Protein AF-A0A7J4FW10-F1 (afdb_monomer)

Sequence (210 aa):
MRLHDILGIDETEVLHLAEPGFSDQGACELSARYRSEIVRSGIMFDDVIRVETRESLLGIAISMHSDGQDFWLMFVNTICRDPDFADHATGLCKQADNIRIIETTDVLIMDAVIEYYSLMLVNRMLCEKCMHGKKSFGSIFSKLRSDRLVKLLKTIEKSDGINFSDMDMLEICCGNGMATIALRELGCDPVCLDSDKCAVCEGLEHDVLL

Nearest PDB structures (foldseek):
  5t67-assembly1_A  TM=5.469E-01  e=1.012E+00  Actinomadura kijaniata
  7f45-assembly1_A  TM=3.566E-01  e=5.301E-01  Pseudomonas aeruginosa
  3cbq-assembly1_A  TM=2.639E-01  e=8.000E-01  Homo sapiens
  8af3-assembly1_A  TM=3.810E-01  e=7.040E+00  Homo sapiens
  3iuu-assembly1_A  TM=2.474E-01  e=4.948E+00  Chelativorans sp. BNC1

Solvent-accessible surface area (backbone atoms only — not comparable to full-atom values): 11812 Å² total; per-residue (Å²): 105,60,53,33,66,69,68,71,51,62,86,86,60,47,74,41,64,59,48,87,41,75,77,45,38,55,73,32,61,56,37,54,50,50,46,54,51,49,49,69,66,65,63,74,28,68,38,31,40,38,35,23,44,101,86,46,75,37,29,42,34,35,45,42,78,54,99,94,42,71,34,32,46,30,39,78,27,76,71,43,56,58,85,62,48,66,62,42,51,54,45,48,54,75,31,30,80,38,80,46,79,39,82,56,50,73,65,61,53,51,51,23,52,52,49,50,51,52,52,36,32,57,71,49,73,64,38,88,81,58,79,67,72,91,73,58,67,79,81,78,46,58,66,75,58,25,55,52,49,38,54,52,51,58,48,47,28,67,74,70,73,48,65,64,48,84,43,94,40,77,37,75,69,36,47,43,19,57,63,47,52,27,41,44,77,57,55,28,74,57,53,71,39,62,87,52,59,59,35,40,28,59,7,40,71,67,61,49,66,102

pLDDT: mean 93.23, std 4.85, range [63.25, 98.44]

Secondary structure (DSSP, 8-state):
-HHHHHHT--TTSEEEESSSSTGGGGT-HHHHHHHHHHHHHT--EEEEEEEE-SS-EEEEEEEEEETTEEEEEEEE-TTT--TTHHHHHHHHHTTEEEEEEEE--HHHHHHHHHHHHHHHHHTTSS-TT--SPPPPHHHH--HHHHHHHHHHHHHHHHHHT--GGGS-EEEET-TTSHHHHHHHTTT--EEEE-S-HHHHHHHHTTTS--

Mean predicted aligned error: 4.4 Å

Structure (mmCIF, N/CA/C/O backbone):
data_AF-A0A7J4FW10-F1
#
_entry.id   AF-A0A7J4FW10-F1
#
loop_
_atom_site.group_PDB
_atom_site.id
_atom_site.type_symbol
_atom_site.label_atom_id
_atom_site.label_alt_id
_atom_site.label_comp_id
_atom_site.label_asym_id
_atom_site.label_entity_id
_atom_site.label_seq_id
_atom_site.pdbx_PDB_ins_code
_atom_site.Cartn_x
_atom_site.Cartn_y
_atom_site.Cartn_z
_atom_site.occupancy
_atom_site.B_iso_or_equiv
_atom_site.auth_seq_id
_atom_site.auth_comp_id
_atom_site.auth_asym_id
_atom_site.auth_atom_id
_atom_site.pdbx_PDB_model_num
ATOM 1 N N . MET A 1 1 ? -4.672 -11.471 -0.083 1.00 94.38 1 MET A N 1
ATOM 2 C CA . MET A 1 1 ? -3.962 -10.170 -0.154 1.00 94.38 1 MET A CA 1
ATOM 3 C C . MET A 1 1 ? -3.113 -10.070 1.097 1.00 94.38 1 MET A C 1
ATOM 5 O O . MET A 1 1 ? -3.602 -10.442 2.154 1.00 94.38 1 MET A O 1
ATOM 9 N N . ARG A 1 2 ? -1.875 -9.582 1.005 1.00 97.06 2 ARG A N 1
ATOM 10 C CA . ARG A 1 2 ? -0.885 -9.580 2.094 1.00 97.06 2 ARG A CA 1
ATOM 11 C C . ARG A 1 2 ? -1.391 -8.916 3.370 1.00 97.06 2 ARG A C 1
ATOM 13 O O . ARG A 1 2 ? -1.001 -9.329 4.454 1.00 97.06 2 ARG A O 1
ATOM 20 N N . LEU A 1 3 ? -2.269 -7.914 3.271 1.00 97.88 3 LEU A N 1
ATOM 21 C CA . LEU A 1 3 ? -2.887 -7.319 4.459 1.00 97.88 3 LEU A CA 1
ATOM 22 C C . LEU A 1 3 ? -3.778 -8.309 5.224 1.00 97.88 3 LEU A C 1
ATOM 24 O O . LEU A 1 3 ? -3.733 -8.296 6.448 1.00 97.88 3 LEU A O 1
ATOM 28 N N . HIS A 1 4 ? -4.535 -9.185 4.554 1.00 98.06 4 HIS A N 1
ATOM 29 C CA . HIS A 1 4 ? -5.297 -10.247 5.230 1.00 98.06 4 HIS A CA 1
ATOM 30 C C . HIS A 1 4 ? -4.367 -11.212 5.962 1.00 98.06 4 HIS A C 1
ATOM 32 O O . HIS A 1 4 ? -4.597 -11.516 7.131 1.00 98.06 4 HIS A O 1
ATOM 38 N N . ASP A 1 5 ? -3.278 -11.611 5.301 1.00 97.56 5 ASP A N 1
ATOM 39 C CA . ASP A 1 5 ? -2.281 -12.520 5.872 1.00 97.56 5 ASP A CA 1
ATOM 40 C C . ASP A 1 5 ? -1.599 -11.900 7.100 1.00 97.56 5 ASP A C 1
ATOM 42 O O . ASP A 1 5 ? -1.472 -12.552 8.136 1.00 97.56 5 ASP A O 1
ATOM 46 N N . ILE A 1 6 ? -1.202 -10.623 7.007 1.00 97.56 6 ILE A N 1
ATOM 47 C CA . ILE A 1 6 ? -0.615 -9.873 8.125 1.00 97.56 6 ILE A CA 1
ATOM 48 C C . ILE A 1 6 ? -1.621 -9.760 9.266 1.00 97.56 6 ILE A C 1
ATOM 50 O O . ILE A 1 6 ? -1.253 -9.993 10.407 1.00 97.56 6 ILE A O 1
ATOM 54 N N . LEU A 1 7 ? -2.875 -9.403 8.987 1.00 97.69 7 LEU A N 1
ATOM 55 C CA . LEU A 1 7 ? -3.893 -9.199 10.019 1.00 97.69 7 LEU A CA 1
ATOM 56 C C . LEU A 1 7 ? -4.426 -10.514 10.615 1.00 97.69 7 LEU A C 1
ATOM 58 O O . LEU A 1 7 ? -5.083 -10.487 11.658 1.00 97.69 7 LEU A O 1
ATOM 62 N N . GLY A 1 8 ? -4.151 -11.660 9.988 1.00 96.56 8 GLY A N 1
ATOM 63 C CA . GLY A 1 8 ? -4.706 -12.947 10.401 1.00 96.56 8 GLY A CA 1
ATOM 64 C C . GLY A 1 8 ? -6.237 -12.930 10.380 1.00 96.56 8 GLY A C 1
ATOM 65 O O . GLY A 1 8 ? -6.870 -13.321 11.367 1.00 96.56 8 GLY A O 1
ATOM 66 N N . ILE A 1 9 ? -6.803 -12.399 9.294 1.00 96.81 9 ILE A N 1
ATOM 67 C CA . ILE A 1 9 ? -8.243 -12.366 8.995 1.00 96.81 9 ILE A CA 1
ATOM 68 C C . ILE A 1 9 ? -8.516 -13.183 7.726 1.00 96.81 9 ILE A C 1
ATOM 70 O O . ILE A 1 9 ? -7.606 -13.408 6.926 1.00 96.81 9 ILE A O 1
ATOM 74 N N . ASP A 1 10 ? -9.745 -13.661 7.556 1.00 96.25 10 ASP A N 1
ATOM 75 C CA . ASP A 1 10 ? -10.122 -14.510 6.425 1.00 96.25 10 ASP A CA 1
ATOM 76 C C . ASP A 1 10 ? -10.113 -13.721 5.107 1.00 96.25 10 ASP A C 1
ATOM 78 O O . ASP A 1 10 ? -10.504 -12.558 5.059 1.00 96.25 10 ASP A O 1
ATOM 82 N N . GLU A 1 11 ? -9.682 -14.351 4.011 1.00 94.56 11 GLU A N 1
ATOM 83 C CA . GLU A 1 11 ? -9.556 -13.703 2.697 1.00 94.56 11 GLU A CA 1
ATOM 84 C C . GLU A 1 11 ? -10.882 -13.166 2.128 1.00 94.56 11 GLU A C 1
ATOM 86 O O . GLU A 1 11 ? -10.870 -12.315 1.236 1.00 94.56 11 GLU A O 1
ATOM 91 N N . THR A 1 12 ? -12.018 -13.658 2.631 1.00 93.38 12 THR A N 1
ATOM 92 C CA . THR A 1 12 ? -13.359 -13.202 2.253 1.00 93.38 12 THR A CA 1
ATOM 93 C C . THR A 1 12 ? -13.834 -11.990 3.055 1.00 93.38 12 THR A C 1
ATOM 95 O O . THR A 1 12 ? -14.795 -11.335 2.643 1.00 93.38 12 THR A O 1
ATOM 98 N N . GLU A 1 13 ? -13.167 -11.654 4.165 1.00 95.25 13 GLU A N 1
ATOM 99 C CA . GLU A 1 13 ? -13.495 -10.472 4.959 1.00 95.25 13 GLU A CA 1
ATOM 100 C C . GLU A 1 13 ? -13.140 -9.192 4.196 1.00 95.25 13 GLU A C 1
ATOM 102 O O . GLU A 1 13 ? -12.079 -9.059 3.577 1.00 95.25 13 GLU A O 1
ATOM 107 N N . VAL A 1 14 ? -14.040 -8.211 4.242 1.00 95.00 14 VAL A N 1
ATOM 108 C CA . VAL A 1 14 ? -13.827 -6.926 3.576 1.00 95.00 14 VAL A CA 1
ATOM 109 C C . VAL A 1 14 ? -12.863 -6.089 4.407 1.00 95.00 14 VAL A C 1
ATOM 111 O O . VAL A 1 14 ? -13.084 -5.885 5.595 1.00 95.00 14 VAL A O 1
ATOM 114 N N . LEU A 1 15 ? -11.809 -5.574 3.776 1.00 96.69 15 LEU A N 1
ATOM 115 C CA . LEU A 1 15 ? -10.828 -4.688 4.397 1.00 96.69 15 LEU A CA 1
ATOM 116 C C . LEU A 1 15 ? -10.717 -3.395 3.592 1.00 96.69 15 LEU A C 1
ATOM 118 O O . LEU A 1 15 ? -10.521 -3.429 2.376 1.00 96.69 15 LEU A O 1
ATOM 122 N N . HIS A 1 16 ? -10.777 -2.261 4.283 1.00 96.06 16 HIS A N 1
ATOM 123 C CA . HIS A 1 16 ? -10.607 -0.938 3.704 1.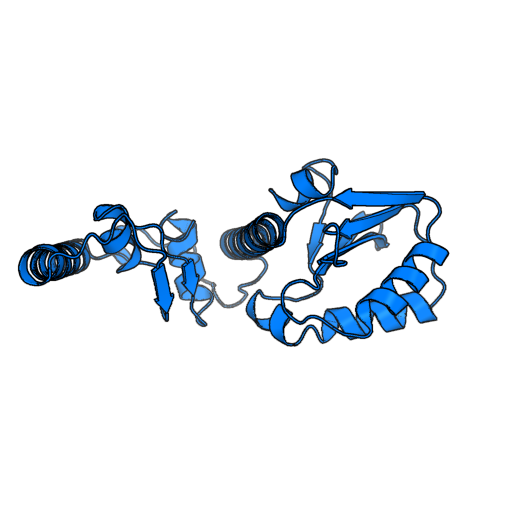00 96.06 16 HIS A CA 1
ATOM 124 C C . HIS A 1 16 ? -9.495 -0.164 4.405 1.00 96.06 16 HIS A C 1
ATOM 126 O O . HIS A 1 16 ? -9.484 -0.039 5.629 1.00 96.06 16 HIS A O 1
ATOM 132 N N . LEU A 1 17 ? -8.584 0.413 3.621 1.00 97.19 17 LEU A N 1
ATOM 133 C CA . LEU A 1 17 ? -7.724 1.489 4.109 1.00 97.19 17 LEU A CA 1
ATOM 134 C C . LEU A 1 17 ? -8.502 2.807 4.103 1.00 97.19 17 LEU A C 1
ATOM 136 O O . LEU A 1 17 ? -9.229 3.093 3.154 1.00 97.19 17 LEU A O 1
ATOM 140 N N . ALA A 1 18 ? -8.325 3.614 5.150 1.00 96.38 18 ALA A N 1
ATOM 141 C CA . ALA A 1 18 ? -9.047 4.877 5.303 1.00 96.38 18 ALA A CA 1
ATOM 142 C C . ALA A 1 18 ? -8.736 5.913 4.205 1.00 96.38 18 ALA A C 1
ATOM 144 O O . ALA A 1 18 ? -9.615 6.689 3.834 1.00 96.38 18 ALA A O 1
ATOM 145 N N . GLU A 1 19 ? -7.506 5.932 3.681 1.00 96.19 19 GLU A N 1
ATOM 146 C CA . GLU A 1 19 ? -7.124 6.862 2.615 1.00 96.19 19 GLU A CA 1
ATOM 147 C C . GLU A 1 19 ? -7.472 6.317 1.216 1.00 96.19 19 GLU A C 1
ATOM 149 O O . GLU A 1 19 ? -7.248 5.132 0.941 1.00 96.19 19 GLU A O 1
ATOM 154 N N . PRO A 1 20 ? -7.932 7.169 0.279 1.00 91.50 20 PRO A N 1
ATOM 155 C CA . PRO A 1 20 ? -8.380 6.761 -1.056 1.00 91.50 20 PRO A CA 1
ATOM 156 C C . PRO A 1 20 ? -7.231 6.460 -2.030 1.00 91.50 20 PRO A C 1
ATOM 158 O O . PRO A 1 20 ? -7.465 6.075 -3.180 1.00 91.50 20 PRO A O 1
ATOM 161 N N . GLY A 1 21 ? -5.985 6.665 -1.616 1.00 91.56 21 GLY A N 1
ATOM 162 C CA . GLY A 1 21 ? -4.819 6.459 -2.453 1.00 91.56 21 GLY A CA 1
ATOM 163 C C . GLY A 1 21 ? -3.540 6.360 -1.642 1.00 91.56 21 GLY A C 1
ATOM 164 O O . GLY A 1 21 ? -3.444 6.832 -0.512 1.00 91.56 21 GLY A O 1
ATOM 165 N N . PHE A 1 22 ? -2.530 5.757 -2.262 1.00 92.50 22 PHE A N 1
ATOM 166 C CA . PHE A 1 22 ? -1.215 5.604 -1.656 1.00 92.50 22 PHE A CA 1
ATOM 167 C C . PHE A 1 22 ? -0.573 6.950 -1.299 1.00 92.50 22 PHE A C 1
ATOM 169 O O . PHE A 1 22 ? -0.032 7.111 -0.212 1.00 92.50 22 PHE A O 1
ATOM 176 N N . SER A 1 23 ? -0.667 7.945 -2.188 1.00 91.12 23 SER A N 1
ATOM 177 C CA . SER A 1 23 ? -0.136 9.292 -1.943 1.00 91.12 23 SER A CA 1
ATOM 178 C C . SER A 1 23 ? -0.817 9.996 -0.769 1.00 91.12 23 SER A C 1
ATOM 180 O O . SER A 1 23 ? -0.181 10.775 -0.063 1.00 91.12 23 SER A O 1
ATOM 182 N N . ASP A 1 24 ? -2.098 9.707 -0.548 1.00 93.88 24 ASP A N 1
ATOM 183 C CA . ASP A 1 24 ? -2.910 10.341 0.491 1.00 93.88 24 ASP A CA 1
ATOM 184 C C . ASP A 1 24 ? -2.491 9.870 1.896 1.00 93.88 24 ASP A C 1
ATOM 186 O O . ASP A 1 24 ? -2.603 10.616 2.868 1.00 93.88 24 ASP A O 1
ATOM 190 N N . GLN A 1 25 ? -1.856 8.694 1.993 1.00 94.38 25 GLN A N 1
ATOM 191 C CA . GLN A 1 25 ? -1.221 8.204 3.222 1.00 94.38 25 GLN A CA 1
ATOM 192 C C . GLN A 1 25 ? -0.086 9.098 3.732 1.00 94.38 25 GLN A C 1
ATOM 194 O O . GLN A 1 25 ? 0.296 8.972 4.891 1.00 94.38 25 GLN A O 1
ATOM 199 N N . GLY A 1 26 ? 0.470 9.985 2.898 1.00 93.56 26 GLY A N 1
ATOM 200 C CA . GLY A 1 26 ? 1.482 10.952 3.324 1.00 93.56 26 GLY A CA 1
ATOM 201 C C . GLY A 1 26 ? 0.924 12.045 4.236 1.00 93.56 26 GLY A C 1
ATOM 202 O O . GLY A 1 26 ? 1.592 12.440 5.187 1.00 93.56 26 GLY A O 1
ATOM 203 N N . ALA A 1 27 ? -0.299 12.512 3.968 1.00 93.69 27 ALA A N 1
ATOM 204 C CA . ALA A 1 27 ? -0.984 13.507 4.797 1.00 93.69 27 ALA A CA 1
ATOM 205 C C . ALA A 1 27 ? -1.893 12.859 5.856 1.00 93.69 27 ALA A C 1
ATOM 207 O O . ALA A 1 27 ? -2.082 13.428 6.927 1.00 93.69 27 ALA A O 1
ATOM 208 N N . CYS A 1 28 ? -2.440 11.677 5.546 1.00 94.00 28 CYS A N 1
ATOM 209 C CA . CYS A 1 28 ? -3.308 10.856 6.392 1.00 94.00 28 CYS A CA 1
ATOM 210 C C . CYS A 1 28 ? -4.485 11.606 7.050 1.00 94.00 28 CYS A C 1
ATOM 212 O O . CYS A 1 28 ? -4.877 11.323 8.188 1.00 94.00 28 CYS A O 1
ATOM 214 N N . GLU A 1 29 ? -5.059 12.578 6.330 1.00 96.19 29 GLU A N 1
ATOM 215 C CA . GLU A 1 29 ? -6.102 13.475 6.838 1.00 96.19 29 GLU A CA 1
ATOM 216 C C . GLU A 1 29 ? -7.394 12.733 7.202 1.00 96.19 29 GLU A C 1
ATOM 218 O O . GLU A 1 29 ? -7.993 13.006 8.248 1.00 96.19 29 GLU A O 1
ATOM 223 N N . LEU A 1 30 ? -7.829 11.780 6.366 1.00 96.94 30 LEU A N 1
ATOM 224 C CA . LEU A 1 30 ? -9.036 10.998 6.643 1.00 96.94 30 LEU A CA 1
ATOM 225 C C . LEU A 1 30 ? -8.812 10.068 7.821 1.00 96.94 30 LEU A C 1
ATOM 227 O O . LEU A 1 30 ? -9.662 9.967 8.701 1.00 96.94 30 LEU A O 1
ATOM 231 N N . SER A 1 31 ? -7.645 9.438 7.866 1.00 96.62 31 SER A N 1
ATOM 232 C CA . SER A 1 31 ? -7.233 8.550 8.937 1.00 96.62 31 SER A CA 1
ATOM 233 C C . SER A 1 31 ? -7.226 9.286 10.276 1.00 96.62 31 SER A C 1
ATOM 235 O O . SER A 1 31 ? -7.821 8.806 11.238 1.00 96.62 31 SER A O 1
ATOM 237 N N . ALA A 1 32 ? -6.614 10.473 10.343 1.00 96.50 32 ALA A N 1
ATOM 238 C CA . ALA A 1 32 ? -6.599 11.297 11.550 1.00 96.50 32 ALA A CA 1
ATOM 239 C C . ALA A 1 32 ? -8.014 11.731 11.965 1.00 96.50 32 ALA A C 1
ATOM 241 O O . ALA A 1 32 ? -8.394 11.589 13.133 1.00 96.50 32 ALA A O 1
ATOM 242 N N . ARG A 1 33 ? -8.824 12.202 11.006 1.00 97.31 33 ARG A N 1
ATOM 243 C CA . ARG A 1 33 ? -10.210 12.615 11.259 1.00 97.31 33 ARG A CA 1
ATOM 244 C C . ARG A 1 33 ? -11.054 11.462 11.795 1.00 97.31 33 ARG A C 1
ATOM 246 O O . ARG A 1 33 ? -11.637 11.596 12.869 1.00 97.31 33 ARG A O 1
ATOM 253 N N . TYR A 1 34 ? -11.091 10.336 11.085 1.00 96.25 34 TYR A N 1
ATOM 254 C CA . TYR A 1 34 ? -11.897 9.176 11.454 1.00 96.25 34 TYR A CA 1
ATOM 255 C C . TYR A 1 34 ? -11.476 8.603 12.798 1.00 96.25 34 TYR A C 1
ATOM 257 O O . TYR A 1 34 ? -12.338 8.403 13.647 1.00 96.25 34 TYR A O 1
ATOM 265 N N . ARG A 1 35 ? -10.175 8.426 13.064 1.00 95.94 35 ARG A N 1
ATOM 266 C CA . ARG A 1 35 ? -9.725 7.984 14.393 1.00 95.94 35 ARG A CA 1
ATOM 267 C C . ARG A 1 35 ? -10.232 8.908 15.500 1.00 95.94 35 ARG A C 1
ATOM 269 O O . ARG A 1 35 ? -10.752 8.421 16.501 1.00 95.94 35 ARG A O 1
ATOM 276 N N . SER A 1 36 ? -10.122 10.227 15.327 1.00 95.94 36 SER A N 1
ATOM 277 C CA . SER A 1 36 ? -10.570 11.180 16.348 1.00 95.94 36 SER A CA 1
ATOM 278 C C . SER A 1 36 ? -12.091 11.162 16.540 1.00 95.94 36 SER A C 1
ATOM 280 O O . SER A 1 36 ? -12.568 11.184 17.674 1.00 95.94 36 SER A O 1
ATOM 282 N N . GLU A 1 37 ? -12.864 11.099 15.455 1.00 96.00 37 GLU A N 1
ATOM 283 C CA . GLU A 1 37 ? -14.330 11.021 15.498 1.00 96.00 37 GLU A CA 1
ATOM 284 C C . GLU A 1 37 ? -14.812 9.728 16.159 1.00 96.00 37 GLU A C 1
ATOM 286 O O . GLU A 1 37 ? -15.665 9.776 17.046 1.00 96.00 37 GLU A O 1
ATOM 291 N N . ILE A 1 38 ? -14.217 8.592 15.792 1.00 94.81 38 ILE A N 1
ATOM 292 C CA . ILE A 1 38 ? -14.550 7.276 16.338 1.00 94.81 38 ILE A CA 1
ATOM 293 C C . ILE A 1 38 ? -14.242 7.239 17.837 1.00 94.81 38 ILE A C 1
ATOM 295 O O . ILE A 1 38 ? -15.138 6.959 18.635 1.00 94.81 38 ILE A O 1
ATOM 299 N N . VAL A 1 39 ? -13.037 7.650 18.246 1.00 95.62 39 VAL A N 1
ATOM 300 C CA . VAL A 1 39 ? -12.669 7.716 19.670 1.00 95.62 39 VAL A CA 1
ATOM 301 C C . VAL A 1 39 ? -13.628 8.620 20.454 1.00 95.62 39 VAL A C 1
ATOM 303 O O . VAL A 1 39 ? -14.036 8.262 21.557 1.00 95.62 39 VAL A O 1
ATOM 306 N N . ARG A 1 40 ? -14.043 9.769 19.903 1.00 96.06 40 ARG A N 1
ATOM 307 C CA . ARG A 1 40 ? -15.006 10.671 20.565 1.00 96.06 40 ARG A CA 1
ATOM 308 C C . ARG A 1 40 ? -16.423 10.110 20.623 1.00 96.06 40 ARG A C 1
ATOM 310 O O . ARG A 1 40 ? -17.154 10.448 21.550 1.00 96.06 40 ARG A O 1
ATOM 317 N N . SER A 1 41 ? -16.818 9.302 19.642 1.00 93.88 41 SER A N 1
ATOM 318 C CA . SER A 1 41 ? -18.168 8.740 19.559 1.00 93.88 41 SER A CA 1
ATOM 319 C C . SER A 1 41 ? -18.469 7.749 20.684 1.00 93.88 41 SER A C 1
ATOM 321 O O . SER A 1 41 ? -19.620 7.633 21.099 1.00 93.88 41 SER A O 1
ATOM 323 N N . GLY A 1 42 ? -17.445 7.052 21.193 1.00 91.06 42 GLY A N 1
ATOM 324 C CA . GLY A 1 42 ? -17.628 6.008 22.201 1.00 91.06 42 GLY A CA 1
ATOM 325 C C . GLY A 1 42 ? -18.299 4.742 21.667 1.00 91.06 42 GLY A C 1
ATOM 326 O O . GLY A 1 42 ? -18.767 3.942 22.473 1.00 91.06 42 GLY A O 1
ATOM 327 N N . ILE A 1 43 ? -18.388 4.578 20.341 1.00 89.12 43 ILE A N 1
ATOM 328 C CA . ILE A 1 43 ? -18.894 3.351 19.718 1.00 89.12 43 ILE A CA 1
ATOM 329 C C . ILE A 1 43 ? -17.997 2.187 20.140 1.00 89.12 43 ILE A C 1
ATOM 331 O O . ILE A 1 43 ? -16.779 2.329 20.151 1.00 89.12 43 ILE A O 1
ATOM 335 N N . MET A 1 44 ? -18.618 1.065 20.502 1.00 90.19 44 MET A N 1
ATOM 336 C CA . MET A 1 44 ? -17.918 -0.169 20.849 1.00 90.19 44 MET A CA 1
ATOM 337 C C . MET A 1 44 ? -17.731 -1.039 19.602 1.00 90.19 44 MET A C 1
ATOM 339 O O . MET A 1 44 ? -18.622 -1.088 18.752 1.00 90.19 44 MET A O 1
ATOM 343 N N . PHE A 1 45 ? -16.598 -1.730 19.525 1.00 87.50 45 PHE A N 1
ATOM 344 C CA . PHE A 1 45 ? -16.238 -2.666 18.459 1.00 87.50 45 PHE A CA 1
ATOM 345 C C . PHE A 1 45 ? -15.993 -4.051 19.053 1.00 87.50 45 PHE A C 1
ATOM 347 O O . PHE A 1 45 ? -15.497 -4.166 20.176 1.00 87.50 45 PHE A O 1
ATOM 354 N N . ASP A 1 46 ? -16.273 -5.099 18.283 1.00 88.88 46 ASP A N 1
ATOM 355 C CA . ASP A 1 46 ? -16.003 -6.468 18.730 1.00 88.88 46 ASP A CA 1
ATOM 356 C C . ASP A 1 46 ? -14.490 -6.731 18.792 1.00 88.88 46 ASP A C 1
ATOM 358 O O . ASP A 1 46 ? -13.963 -7.210 19.798 1.00 88.88 46 ASP A O 1
ATOM 362 N N . ASP A 1 47 ? -13.769 -6.337 17.738 1.00 95.94 47 ASP A N 1
ATOM 363 C CA . ASP A 1 47 ? -12.349 -6.631 17.582 1.00 95.94 47 ASP A CA 1
ATOM 364 C C . ASP A 1 47 ? -11.529 -5.433 17.094 1.00 95.94 47 ASP A C 1
ATOM 366 O O . ASP A 1 47 ? -11.912 -4.684 16.190 1.00 95.94 47 ASP A O 1
ATOM 370 N N . VAL A 1 48 ? -10.325 -5.315 17.655 1.00 97.81 48 VAL A N 1
ATOM 371 C CA . VAL A 1 48 ? -9.278 -4.387 17.226 1.00 97.81 48 VAL A CA 1
ATOM 372 C C . VAL A 1 48 ? -7.959 -5.135 17.063 1.00 97.81 48 VAL A C 1
ATOM 374 O O . VAL A 1 48 ? -7.550 -5.910 17.927 1.00 97.81 48 VAL A O 1
ATOM 377 N N . ILE A 1 49 ? -7.256 -4.876 15.962 1.00 98.44 49 ILE A N 1
ATOM 378 C CA . ILE A 1 49 ? -5.946 -5.453 15.655 1.00 98.44 49 ILE A CA 1
ATOM 379 C C . ILE A 1 49 ? -4.920 -4.329 15.587 1.00 98.44 49 ILE A C 1
ATOM 381 O O . ILE A 1 49 ? -5.017 -3.431 14.753 1.00 98.44 49 ILE A O 1
ATOM 385 N N . ARG A 1 50 ? -3.903 -4.391 16.441 1.00 98.19 50 ARG A N 1
ATOM 386 C CA . ARG A 1 50 ? -2.738 -3.506 16.387 1.00 98.19 50 ARG A CA 1
ATOM 387 C C . ARG A 1 50 ? -1.636 -4.172 15.573 1.00 98.19 50 ARG A C 1
ATOM 389 O O . ARG A 1 50 ? -1.329 -5.341 15.795 1.00 98.19 50 ARG A O 1
ATOM 396 N N . VAL A 1 51 ? -1.040 -3.418 14.656 1.00 98.06 51 VAL A N 1
ATOM 397 C CA . VAL A 1 51 ? 0.073 -3.866 13.814 1.00 98.06 51 VAL A CA 1
ATOM 398 C C . VAL A 1 51 ? 1.310 -3.080 14.213 1.00 98.06 51 VAL A C 1
ATOM 400 O O . VAL A 1 51 ? 1.330 -1.855 14.099 1.00 98.06 51 VAL A O 1
ATOM 403 N N . GLU A 1 52 ? 2.330 -3.766 14.711 1.00 97.44 52 GLU A N 1
ATOM 404 C CA . GLU A 1 52 ? 3.457 -3.146 15.410 1.00 97.44 52 GLU A CA 1
ATOM 405 C C . GLU A 1 52 ? 4.790 -3.739 14.969 1.00 97.44 52 GLU A C 1
ATOM 407 O O . GLU A 1 52 ? 4.875 -4.895 14.564 1.00 97.44 52 GLU A O 1
ATOM 412 N N . THR A 1 53 ? 5.851 -2.949 15.086 1.00 95.12 53 THR A N 1
ATOM 413 C CA . THR A 1 53 ? 7.203 -3.478 15.274 1.00 95.12 53 THR A CA 1
ATOM 414 C C . THR A 1 53 ? 7.498 -3.550 16.774 1.00 95.12 53 THR A C 1
ATOM 416 O O . THR A 1 53 ? 6.681 -3.174 17.611 1.00 95.12 53 THR A O 1
ATOM 419 N N . ARG A 1 54 ? 8.717 -3.947 17.146 1.00 89.75 54 ARG A N 1
ATOM 420 C CA . ARG A 1 54 ? 9.180 -3.841 18.540 1.00 89.75 54 ARG A CA 1
ATOM 421 C C . ARG A 1 54 ? 9.237 -2.407 19.069 1.00 89.75 54 ARG A C 1
ATOM 423 O O . ARG A 1 54 ? 9.272 -2.219 20.281 1.00 89.75 54 ARG A O 1
ATOM 430 N N . GLU A 1 55 ? 9.312 -1.421 18.179 1.00 89.38 55 GLU A N 1
ATOM 431 C CA . GLU A 1 55 ? 9.618 -0.029 18.522 1.00 89.38 55 GLU A CA 1
ATOM 432 C C . GLU A 1 55 ? 8.488 0.941 18.159 1.00 89.38 55 GLU A C 1
ATOM 434 O O . GLU A 1 55 ? 8.445 2.054 18.682 1.00 89.38 55 GLU A O 1
ATOM 439 N N . SER A 1 56 ? 7.574 0.550 17.267 1.00 93.00 56 SER A N 1
ATOM 440 C CA . SER A 1 56 ? 6.601 1.460 16.664 1.00 93.00 56 SER A CA 1
ATOM 441 C C . SER A 1 56 ? 5.255 0.799 16.378 1.00 93.00 56 SER A C 1
ATOM 443 O O . SER A 1 56 ? 5.172 -0.361 15.982 1.00 93.00 56 SER A O 1
ATOM 445 N N . LEU A 1 57 ? 4.186 1.584 16.517 1.00 96.75 57 LEU A N 1
ATOM 446 C CA . LEU A 1 57 ? 2.849 1.219 16.060 1.00 96.75 57 LEU A CA 1
ATOM 447 C C . LEU A 1 57 ? 2.690 1.616 14.587 1.00 96.75 57 LEU A C 1
ATOM 449 O O . LEU A 1 57 ? 2.646 2.803 14.255 1.00 96.75 57 LEU A O 1
ATOM 453 N N . LEU A 1 58 ? 2.621 0.608 13.718 1.00 97.06 58 LEU A N 1
ATOM 454 C CA . LEU A 1 58 ? 2.577 0.748 12.261 1.00 97.06 58 LEU A CA 1
ATOM 455 C C . LEU A 1 58 ? 1.164 0.944 11.724 1.00 97.06 58 LEU A C 1
ATOM 457 O O . LEU A 1 58 ? 0.992 1.534 10.659 1.00 97.06 58 LEU A O 1
ATOM 461 N N . GLY A 1 59 ? 0.159 0.442 12.434 1.00 97.69 59 GLY A N 1
ATOM 462 C CA . GLY A 1 59 ? -1.231 0.561 12.033 1.00 97.69 59 GLY A CA 1
ATOM 463 C C . GLY A 1 59 ? -2.193 -0.024 13.056 1.00 97.69 59 GLY A C 1
ATOM 464 O O . GLY A 1 59 ? -1.793 -0.688 14.013 1.00 97.69 59 GLY A O 1
ATOM 465 N N . ILE A 1 60 ? -3.478 0.229 12.847 1.00 98.19 60 ILE A N 1
ATOM 466 C CA . ILE A 1 60 ? -4.562 -0.344 13.642 1.00 98.19 60 ILE A CA 1
ATOM 467 C C . ILE A 1 60 ? -5.757 -0.621 12.733 1.00 98.19 60 ILE A C 1
ATOM 469 O O . ILE A 1 60 ? -6.141 0.241 11.944 1.00 98.19 60 ILE A O 1
ATOM 473 N N . ALA A 1 61 ? -6.319 -1.822 12.826 1.00 98.25 61 ALA A N 1
ATOM 474 C CA . ALA A 1 61 ? -7.541 -2.218 12.142 1.00 98.25 61 ALA A CA 1
ATOM 475 C C . ALA A 1 61 ? -8.655 -2.421 13.169 1.00 98.25 61 ALA A C 1
ATOM 477 O O . ALA A 1 61 ? -8.426 -3.010 14.224 1.00 98.25 61 ALA A O 1
ATOM 478 N N . ILE A 1 62 ? -9.845 -1.916 12.869 1.00 97.19 62 ILE A N 1
ATOM 479 C CA . ILE A 1 62 ? -11.027 -2.047 13.722 1.00 97.19 62 ILE A CA 1
ATOM 480 C C . ILE A 1 62 ? -12.126 -2.775 12.950 1.00 97.19 62 ILE A C 1
ATOM 482 O O . ILE A 1 62 ? -12.324 -2.498 11.764 1.00 97.19 62 ILE A O 1
ATOM 486 N N . SER A 1 63 ? -12.814 -3.705 13.609 1.00 96.12 63 SER A N 1
ATOM 487 C CA . SER A 1 63 ? -13.986 -4.371 13.045 1.00 96.12 63 SER A CA 1
ATOM 488 C C . SER A 1 63 ? -15.197 -3.450 13.162 1.00 96.12 63 SER A C 1
ATOM 490 O O . SER A 1 63 ? -15.484 -2.911 14.234 1.00 96.12 63 SER A O 1
ATOM 492 N N . MET A 1 64 ? -15.883 -3.220 12.047 1.00 91.62 64 MET A N 1
ATOM 493 C CA . MET A 1 64 ? -17.044 -2.346 11.955 1.00 91.62 64 MET A CA 1
ATOM 494 C C . MET A 1 64 ? -18.222 -3.074 11.322 1.00 91.62 64 MET A C 1
ATOM 496 O O . MET A 1 64 ? -18.066 -3.804 10.347 1.00 91.62 64 MET A O 1
ATOM 500 N N . HIS A 1 65 ? -19.415 -2.777 11.833 1.00 89.44 65 HIS A N 1
ATOM 501 C CA . HIS A 1 65 ? -20.678 -3.174 11.228 1.00 89.44 65 HIS A CA 1
ATOM 502 C C . HIS A 1 65 ? -21.400 -1.931 10.700 1.00 89.44 65 HIS A C 1
ATOM 504 O O . HIS A 1 65 ? -21.739 -1.031 11.474 1.00 89.44 65 HIS A O 1
ATOM 510 N N . SER A 1 66 ? -21.654 -1.866 9.392 1.00 85.75 66 SER A N 1
ATOM 511 C CA . SER A 1 66 ? -22.455 -0.797 8.778 1.00 85.75 66 SER A CA 1
ATOM 512 C C . SER A 1 66 ? -23.332 -1.354 7.670 1.00 85.75 66 SER A C 1
ATOM 514 O O . SER A 1 66 ? -22.899 -2.207 6.904 1.00 85.75 66 SER A O 1
ATOM 516 N N . ASP A 1 67 ? -24.570 -0.865 7.577 1.00 84.12 67 ASP A N 1
ATOM 517 C CA . ASP A 1 67 ? -25.532 -1.233 6.527 1.00 84.12 67 ASP A CA 1
ATOM 518 C C . ASP A 1 67 ? -25.705 -2.753 6.315 1.00 84.12 67 ASP A C 1
ATOM 520 O O . ASP A 1 67 ? -25.983 -3.222 5.212 1.00 84.12 67 ASP A O 1
ATOM 524 N N . GLY A 1 68 ? -25.576 -3.535 7.394 1.00 85.38 68 GLY A N 1
ATOM 525 C CA . GLY A 1 68 ? -25.714 -4.992 7.365 1.00 85.38 68 GLY A CA 1
ATOM 526 C C . GLY A 1 68 ? -24.481 -5.742 6.855 1.00 85.38 68 GLY A C 1
ATOM 527 O O . GLY A 1 68 ? -24.593 -6.932 6.563 1.00 85.38 68 GLY A O 1
ATOM 528 N N . GLN A 1 69 ? -23.332 -5.075 6.741 1.00 88.88 69 GLN A N 1
ATOM 529 C CA . GLN A 1 69 ? -22.065 -5.664 6.327 1.00 88.88 69 GLN A CA 1
ATOM 530 C C . GLN A 1 69 ? -20.985 -5.449 7.391 1.00 88.88 69 GLN A C 1
ATOM 532 O O . GLN A 1 69 ? -20.791 -4.333 7.881 1.00 88.88 69 GLN A O 1
ATOM 537 N N . ASP A 1 70 ? -20.264 -6.526 7.695 1.00 93.56 70 ASP A N 1
ATOM 538 C CA . ASP A 1 70 ? -19.054 -6.491 8.510 1.00 93.56 70 ASP A CA 1
ATOM 539 C C . ASP A 1 70 ? -17.842 -6.190 7.625 1.00 93.56 70 ASP A C 1
ATOM 541 O O . ASP A 1 70 ? -17.694 -6.747 6.530 1.00 93.56 70 ASP A O 1
ATOM 545 N N . PHE A 1 71 ? -16.980 -5.292 8.088 1.00 95.25 71 PHE A N 1
ATOM 546 C CA . PHE A 1 71 ? -15.736 -4.948 7.413 1.00 95.25 71 PHE A CA 1
ATOM 547 C C . PHE A 1 71 ? -14.689 -4.443 8.403 1.00 95.25 71 PHE A C 1
ATOM 549 O O . PHE A 1 71 ? -14.993 -3.899 9.462 1.00 95.25 71 PHE A O 1
ATOM 556 N N . TRP A 1 72 ? -13.430 -4.560 8.010 1.00 97.50 72 TRP A N 1
ATOM 557 C CA . TRP A 1 72 ? -12.298 -3.987 8.712 1.00 97.50 72 TRP A CA 1
ATOM 558 C C . TRP A 1 72 ? -11.971 -2.610 8.146 1.00 97.50 72 TRP A C 1
ATOM 560 O O . TRP A 1 72 ? -11.735 -2.461 6.945 1.00 97.50 72 TRP A O 1
ATOM 570 N N . LEU A 1 73 ? -11.895 -1.604 9.014 1.00 97.12 73 LEU A N 1
ATOM 571 C CA . LEU A 1 73 ? -11.320 -0.305 8.681 1.00 97.12 73 LEU A CA 1
ATOM 572 C C . LEU A 1 73 ? -9.911 -0.220 9.259 1.00 97.12 73 LEU A C 1
ATOM 574 O O . LEU A 1 73 ? -9.726 -0.282 10.474 1.00 97.12 73 LEU A O 1
ATOM 578 N N . MET A 1 74 ? -8.915 -0.063 8.394 1.00 97.75 74 MET A N 1
ATOM 579 C CA . MET A 1 74 ? -7.514 0.000 8.781 1.00 97.75 74 MET A CA 1
ATOM 580 C C . MET A 1 74 ? -6.921 1.391 8.568 1.00 97.75 74 MET A C 1
ATOM 582 O O . MET A 1 74 ? -7.039 2.015 7.510 1.00 97.75 74 MET A O 1
ATOM 586 N N . PHE A 1 75 ? -6.218 1.844 9.600 1.00 97.75 75 PHE A N 1
ATOM 587 C CA . PHE A 1 75 ? -5.422 3.058 9.610 1.00 97.75 75 PHE A CA 1
ATOM 588 C C . PHE A 1 75 ? -3.944 2.681 9.614 1.00 97.75 75 PHE A C 1
ATOM 590 O O . PHE A 1 75 ? -3.497 1.914 10.467 1.00 97.75 75 PHE A O 1
ATOM 597 N N . VAL A 1 76 ? -3.183 3.240 8.679 1.00 96.94 76 VAL A N 1
ATOM 598 C CA . VAL A 1 76 ? -1.745 2.996 8.531 1.00 96.94 76 VAL A CA 1
ATOM 599 C C . VAL A 1 76 ? -0.982 4.215 9.044 1.00 96.94 76 VAL A C 1
ATOM 601 O O . VAL A 1 76 ? -1.401 5.349 8.837 1.00 96.94 76 VAL A O 1
ATOM 604 N N . ASN A 1 77 ? 0.139 3.979 9.720 1.00 95.88 77 ASN A N 1
ATOM 605 C CA . ASN A 1 77 ? 0.988 5.014 10.308 1.00 95.88 77 ASN A CA 1
ATOM 606 C C . ASN A 1 77 ? 2.453 4.955 9.851 1.00 95.88 77 ASN A C 1
ATOM 608 O O . ASN A 1 77 ? 3.232 5.841 10.191 1.00 95.88 77 ASN A O 1
ATOM 612 N N . THR A 1 78 ? 2.855 3.938 9.079 1.00 92.50 78 THR A N 1
ATOM 613 C CA . THR A 1 78 ? 4.254 3.814 8.617 1.00 92.50 78 THR A CA 1
ATOM 614 C C . THR A 1 78 ? 4.683 4.983 7.703 1.00 92.50 78 THR A C 1
ATOM 616 O O . THR A 1 78 ? 5.851 5.376 7.714 1.00 92.50 78 THR A O 1
ATOM 619 N N . ILE A 1 79 ? 3.725 5.600 6.989 1.00 90.62 79 ILE A N 1
ATOM 620 C CA . ILE A 1 79 ? 3.959 6.658 5.989 1.00 90.62 79 ILE A CA 1
ATOM 621 C C . ILE A 1 79 ? 3.883 8.062 6.616 1.00 90.62 79 ILE A C 1
ATOM 623 O O . ILE A 1 79 ? 4.911 8.732 6.694 1.00 90.62 79 ILE A O 1
ATOM 627 N N . CYS A 1 80 ? 2.709 8.519 7.084 1.00 93.62 80 CYS A N 1
ATOM 628 C CA . CYS A 1 80 ? 2.583 9.874 7.647 1.00 93.62 80 CYS A CA 1
ATOM 629 C C . CYS A 1 80 ? 3.223 10.047 9.029 1.00 93.62 80 CYS A C 1
ATOM 631 O O . CYS A 1 80 ? 3.608 11.163 9.375 1.00 93.62 80 CYS A O 1
ATOM 633 N N . ARG A 1 81 ? 3.349 8.962 9.811 1.00 93.00 81 ARG A N 1
ATOM 634 C CA . ARG A 1 81 ? 3.887 8.969 11.182 1.00 93.00 81 ARG A CA 1
ATOM 635 C C . ARG A 1 81 ? 3.229 10.038 12.061 1.00 93.00 81 ARG A C 1
ATOM 637 O O . ARG A 1 81 ? 3.908 10.874 12.655 1.00 93.00 81 ARG A O 1
ATOM 644 N N . ASP A 1 82 ? 1.902 9.997 12.128 1.00 95.06 82 ASP A N 1
ATOM 645 C CA . ASP A 1 82 ? 1.101 10.904 12.948 1.00 95.06 82 ASP A CA 1
ATOM 646 C C . ASP A 1 82 ? 1.487 10.762 14.439 1.00 95.06 82 ASP A C 1
ATOM 648 O O . ASP A 1 82 ? 1.393 9.656 14.990 1.00 95.06 82 ASP A O 1
ATOM 652 N N . PRO A 1 83 ? 1.923 11.845 15.116 1.00 93.44 83 PRO A N 1
ATOM 653 C CA . PRO A 1 83 ? 2.275 11.806 16.536 1.00 93.44 83 PRO A CA 1
ATOM 654 C C . PRO A 1 83 ? 1.093 11.433 17.440 1.00 93.44 83 PRO A C 1
ATOM 656 O O . PRO A 1 83 ? 1.305 10.801 18.475 1.00 93.44 83 PRO A O 1
ATOM 659 N N . ASP A 1 84 ? -0.140 11.750 17.038 1.00 95.12 84 ASP A N 1
ATOM 660 C CA . ASP A 1 84 ? -1.347 11.463 17.819 1.00 95.12 84 ASP A CA 1
ATOM 661 C C . ASP A 1 84 ? -1.864 10.030 17.580 1.00 95.12 84 ASP A C 1
ATOM 663 O O . ASP A 1 84 ? -2.867 9.605 18.166 1.00 95.12 84 ASP A O 1
ATOM 667 N N . PHE A 1 85 ? -1.206 9.251 16.710 1.00 96.44 85 PHE A N 1
ATOM 668 C CA . PHE A 1 85 ? -1.667 7.918 16.322 1.00 96.44 85 PHE A CA 1
ATOM 669 C C . PHE A 1 85 ? -1.731 6.957 17.514 1.00 96.44 85 PHE A C 1
ATOM 671 O O . PHE A 1 85 ? -2.714 6.234 17.668 1.00 96.44 85 PHE A O 1
ATOM 678 N N . ALA A 1 86 ? -0.711 6.961 18.377 1.00 96.00 86 ALA A N 1
ATOM 679 C CA . ALA A 1 86 ? -0.630 6.061 19.530 1.00 96.00 86 ALA A CA 1
ATOM 680 C C . ALA A 1 86 ? -1.713 6.352 20.586 1.00 96.00 86 ALA A C 1
ATOM 682 O O . ALA A 1 86 ? -2.319 5.425 21.138 1.00 96.00 86 ALA A O 1
ATOM 683 N N . ASP A 1 87 ? -2.000 7.631 20.826 1.00 96.44 87 ASP A N 1
ATOM 684 C CA . ASP A 1 87 ? -3.037 8.058 21.765 1.00 96.44 87 ASP A CA 1
ATOM 685 C C . ASP A 1 87 ? -4.429 7.684 21.246 1.00 96.44 87 ASP A C 1
ATOM 687 O O . ASP A 1 87 ? -5.233 7.091 21.974 1.00 96.44 87 ASP A O 1
ATOM 691 N N . HIS A 1 88 ? -4.698 7.933 19.960 1.00 96.06 88 HIS A N 1
ATOM 692 C CA . HIS A 1 88 ? -5.946 7.505 19.330 1.00 96.06 88 HIS A CA 1
ATOM 693 C C . HIS A 1 88 ? -6.094 5.979 19.311 1.00 96.06 88 HIS A C 1
ATOM 695 O O . HIS A 1 88 ? -7.160 5.471 19.651 1.00 96.06 88 HIS A O 1
ATOM 701 N N . ALA A 1 89 ? -5.036 5.233 18.986 1.00 96.56 89 ALA A N 1
ATOM 702 C CA . ALA A 1 89 ? -5.050 3.772 19.013 1.00 96.56 89 ALA A CA 1
ATOM 703 C C . ALA A 1 89 ? -5.365 3.226 20.413 1.00 96.56 89 ALA A C 1
ATOM 705 O O . ALA A 1 89 ? -6.150 2.288 20.555 1.00 96.56 89 ALA A O 1
ATOM 706 N N . THR A 1 90 ? -4.823 3.855 21.459 1.00 96.62 90 THR A N 1
ATOM 707 C CA . THR A 1 90 ? -5.160 3.532 22.851 1.00 96.62 90 THR A CA 1
ATOM 708 C C . THR A 1 90 ? -6.637 3.800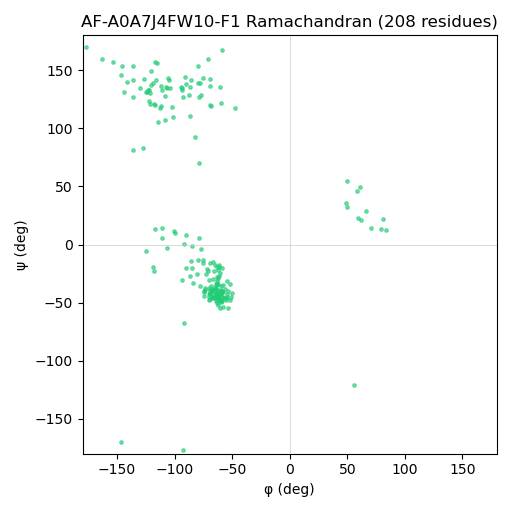 23.150 1.00 96.62 90 THR A C 1
ATOM 710 O O . THR A 1 90 ? -7.273 3.016 23.855 1.00 96.62 90 THR A O 1
ATOM 713 N N . GLY A 1 91 ? -7.197 4.891 22.618 1.00 96.25 91 GLY A N 1
ATOM 714 C CA . GLY A 1 91 ? -8.627 5.194 22.696 1.00 96.25 91 GLY A CA 1
ATOM 715 C C . GLY A 1 91 ? -9.495 4.114 22.048 1.00 96.25 91 GLY A C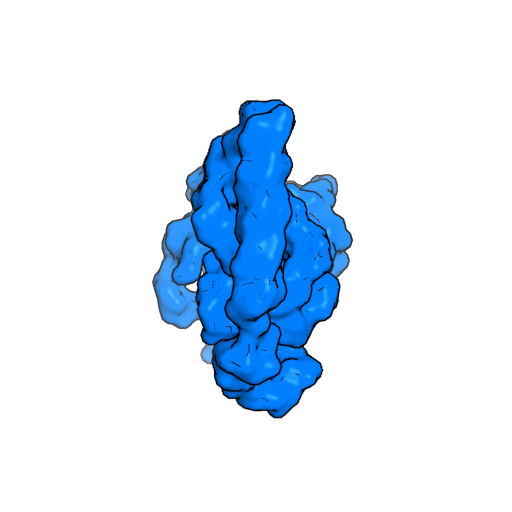 1
ATOM 716 O O . GLY A 1 91 ? -10.413 3.616 22.694 1.00 96.25 91 GLY A O 1
ATOM 717 N N . LEU A 1 92 ? -9.150 3.700 20.826 1.00 96.25 92 LEU A N 1
ATOM 718 C CA . LEU A 1 92 ? -9.852 2.643 20.089 1.00 96.25 92 LEU A CA 1
ATOM 719 C C . LEU A 1 92 ? -9.792 1.298 20.823 1.00 96.25 92 LEU A C 1
ATOM 721 O O . LEU A 1 92 ? -10.798 0.612 20.943 1.00 96.25 92 LEU A O 1
ATOM 725 N N . CYS A 1 93 ? -8.641 0.948 21.402 1.00 96.56 93 CYS A N 1
ATOM 726 C CA . CYS A 1 93 ? -8.499 -0.282 22.185 1.00 96.56 93 CYS A CA 1
ATOM 727 C C . CYS A 1 93 ? -9.397 -0.306 23.430 1.00 96.56 93 CYS A C 1
ATOM 729 O O . CYS A 1 93 ? -9.880 -1.360 23.818 1.00 96.56 93 CYS A O 1
ATOM 731 N N . LYS A 1 94 ? -9.644 0.845 24.070 1.00 96.00 94 LYS A N 1
ATOM 732 C CA . LYS A 1 94 ? -10.571 0.927 25.217 1.00 96.00 94 LYS A CA 1
ATOM 733 C C . LYS A 1 94 ? -12.035 0.720 24.818 1.00 96.00 94 LYS A C 1
ATOM 735 O O . LYS A 1 94 ? -12.864 0.519 25.698 1.00 96.00 94 LYS A O 1
ATOM 740 N N . GLN A 1 95 ? -12.333 0.829 23.528 1.00 94.56 95 GLN A N 1
ATOM 741 C CA . GLN A 1 95 ? -13.658 0.676 22.936 1.00 94.56 95 GLN A CA 1
ATOM 742 C C . GLN A 1 95 ? -13.842 -0.705 22.291 1.00 94.56 95 GLN A C 1
ATOM 744 O O . GLN A 1 95 ? -14.802 -0.904 21.560 1.00 94.56 95 GLN A O 1
ATOM 749 N N . ALA A 1 96 ? -12.931 -1.648 22.537 1.00 94.94 96 ALA A N 1
ATOM 750 C CA . ALA A 1 96 ? -12.952 -2.974 21.937 1.00 94.94 96 ALA A CA 1
ATOM 751 C C . ALA A 1 96 ? -13.134 -4.065 22.994 1.00 94.94 96 ALA A C 1
ATOM 753 O O . ALA A 1 96 ? -12.521 -3.987 24.062 1.00 94.94 96 ALA A O 1
ATOM 754 N N . ASP A 1 97 ? -13.910 -5.098 22.671 1.00 92.31 97 ASP A N 1
ATOM 755 C CA . ASP A 1 97 ? -14.024 -6.286 23.523 1.00 92.31 97 ASP A CA 1
ATOM 756 C C . ASP A 1 97 ? -12.769 -7.165 23.416 1.00 92.31 97 ASP A C 1
ATOM 758 O O . ASP A 1 97 ? -12.253 -7.655 24.426 1.00 92.31 97 ASP A O 1
ATOM 762 N N . ASN A 1 98 ? -12.226 -7.307 22.203 1.00 95.56 98 ASN A N 1
ATOM 763 C CA . ASN A 1 98 ? -11.033 -8.097 21.923 1.00 95.56 98 ASN A CA 1
ATOM 764 C C . ASN A 1 98 ? -9.937 -7.256 21.260 1.00 95.56 98 ASN A C 1
ATOM 766 O O . ASN A 1 98 ? -10.162 -6.543 20.281 1.00 95.56 98 ASN A O 1
ATOM 770 N N . ILE A 1 99 ? -8.707 -7.381 21.768 1.00 97.75 99 ILE A N 1
ATOM 771 C CA . ILE A 1 99 ? -7.528 -6.707 21.215 1.00 97.75 99 ILE A CA 1
ATOM 772 C C . ILE A 1 99 ? -6.493 -7.757 20.827 1.00 97.75 99 ILE A C 1
ATOM 774 O O . ILE A 1 99 ? -5.996 -8.501 21.675 1.00 97.75 99 ILE A O 1
ATOM 778 N N . ARG A 1 100 ? -6.124 -7.777 19.548 1.00 97.56 100 ARG A N 1
ATOM 779 C CA . ARG A 1 100 ? -5.014 -8.572 19.015 1.00 97.56 100 ARG A CA 1
ATOM 780 C C . ARG A 1 100 ? -3.828 -7.665 18.711 1.00 97.56 100 ARG A C 1
ATOM 782 O O . ARG A 1 100 ? -4.003 -6.534 18.267 1.00 97.56 100 ARG A O 1
ATOM 789 N N . ILE A 1 101 ? -2.620 -8.165 18.944 1.00 97.81 101 ILE A N 1
ATOM 790 C CA . ILE A 1 101 ? -1.373 -7.480 18.589 1.00 97.81 101 ILE A CA 1
ATOM 791 C C . ILE A 1 101 ? -0.601 -8.393 17.649 1.00 97.81 101 ILE A C 1
ATOM 793 O O . ILE A 1 101 ? -0.422 -9.575 17.944 1.00 97.81 101 ILE A O 1
ATOM 797 N N . ILE A 1 102 ? -0.155 -7.833 16.532 1.00 97.62 102 ILE A N 1
ATOM 798 C CA . ILE A 1 102 ? 0.600 -8.533 15.503 1.00 97.62 102 ILE A CA 1
ATOM 799 C C . ILE A 1 102 ? 1.929 -7.814 15.310 1.00 97.62 102 ILE A C 1
ATOM 801 O O . ILE A 1 102 ? 1.960 -6.621 15.009 1.00 97.62 102 ILE A O 1
ATOM 805 N N . GLU A 1 103 ? 3.020 -8.559 15.476 1.00 97.44 103 GLU A N 1
ATOM 806 C CA . GLU A 1 103 ? 4.375 -8.081 15.204 1.00 97.44 103 GLU A CA 1
ATOM 807 C C . GLU A 1 103 ? 4.717 -8.313 13.724 1.00 97.44 103 GLU A C 1
ATOM 809 O O . GLU A 1 103 ? 4.567 -9.419 13.205 1.00 97.44 103 GLU A O 1
ATOM 814 N N . THR A 1 104 ? 5.177 -7.269 13.038 1.00 96.38 104 THR A N 1
ATOM 815 C CA . THR A 1 104 ? 5.638 -7.307 11.643 1.00 96.38 104 THR A CA 1
ATOM 816 C C . THR A 1 104 ? 6.790 -6.312 11.433 1.00 96.38 104 THR A C 1
ATOM 818 O O . THR A 1 104 ? 7.357 -5.790 12.394 1.00 96.38 104 THR A O 1
ATOM 821 N N . THR A 1 105 ? 7.183 -6.065 10.183 1.00 96.12 105 THR A N 1
ATOM 822 C CA . THR A 1 105 ? 8.214 -5.084 9.814 1.00 96.12 105 THR A CA 1
ATOM 823 C C . THR A 1 105 ? 7.625 -3.947 8.984 1.00 96.12 105 THR A C 1
ATOM 825 O O . THR A 1 105 ? 6.618 -4.132 8.298 1.00 96.12 105 THR A O 1
ATOM 828 N N . ASP A 1 106 ? 8.284 -2.781 8.995 1.00 93.94 106 ASP A N 1
ATOM 829 C CA . ASP A 1 106 ? 7.928 -1.653 8.122 1.00 93.94 106 ASP A CA 1
ATOM 830 C C . ASP A 1 106 ? 7.874 -2.064 6.644 1.00 93.94 106 ASP A C 1
ATOM 832 O O . ASP A 1 106 ? 6.958 -1.676 5.930 1.00 93.94 106 ASP A O 1
ATOM 836 N N . VAL A 1 107 ? 8.813 -2.902 6.192 1.00 93.31 107 VAL A N 1
ATOM 837 C CA . VAL A 1 107 ? 8.870 -3.364 4.796 1.00 93.31 107 VAL A CA 1
ATOM 838 C C . VAL A 1 107 ? 7.643 -4.204 4.445 1.00 93.31 107 VAL A C 1
ATOM 840 O O . VAL A 1 107 ? 6.975 -3.927 3.455 1.00 93.31 107 VAL A O 1
ATOM 843 N N . LEU A 1 108 ? 7.289 -5.185 5.283 1.00 95.50 108 LEU A N 1
ATOM 844 C CA . LEU A 1 108 ? 6.152 -6.068 5.006 1.00 95.50 108 LEU A CA 1
ATOM 845 C C . LEU A 1 108 ? 4.824 -5.308 4.990 1.00 95.50 108 LEU A C 1
ATOM 847 O O . LEU A 1 108 ? 3.980 -5.573 4.133 1.00 95.50 108 LEU A O 1
ATOM 851 N N . ILE A 1 109 ? 4.631 -4.359 5.914 1.00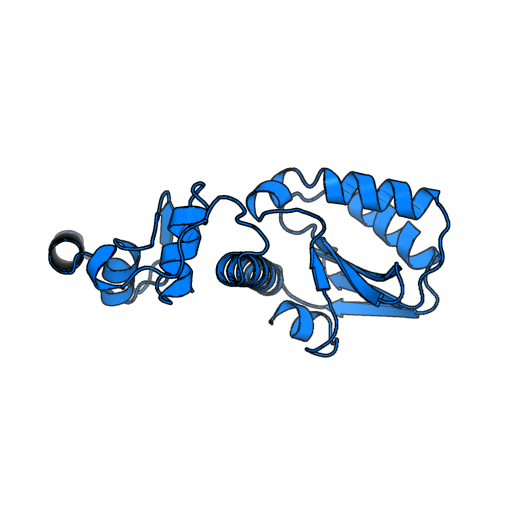 95.94 109 ILE A N 1
ATOM 852 C CA . ILE A 1 109 ? 3.407 -3.555 5.915 1.00 95.94 109 ILE A CA 1
ATOM 853 C C . ILE A 1 109 ? 3.364 -2.603 4.716 1.00 95.94 109 ILE A C 1
ATOM 855 O O . ILE A 1 109 ? 2.309 -2.438 4.109 1.00 95.94 109 ILE A O 1
ATOM 859 N N . MET A 1 110 ? 4.502 -2.014 4.342 1.00 94.44 110 MET A N 1
ATOM 860 C CA . MET A 1 110 ? 4.611 -1.097 3.212 1.00 94.44 110 MET A CA 1
ATOM 861 C C . MET A 1 110 ? 4.257 -1.812 1.905 1.00 94.44 110 MET A C 1
ATOM 863 O O . MET A 1 110 ? 3.401 -1.342 1.156 1.00 94.44 110 MET A O 1
ATOM 867 N N . ASP A 1 111 ? 4.828 -2.995 1.694 1.00 94.38 111 ASP A N 1
ATOM 868 C CA . ASP A 1 111 ? 4.549 -3.858 0.550 1.00 94.38 111 ASP A CA 1
ATOM 869 C C . ASP A 1 111 ? 3.076 -4.275 0.480 1.00 94.38 111 ASP A C 1
ATOM 871 O O . ASP A 1 111 ? 2.475 -4.283 -0.594 1.00 94.38 111 ASP A O 1
ATOM 875 N N . ALA A 1 112 ? 2.469 -4.607 1.622 1.00 96.81 112 ALA A N 1
ATOM 876 C CA . ALA A 1 112 ? 1.060 -4.983 1.687 1.00 96.81 112 ALA A CA 1
ATOM 877 C C . ALA A 1 112 ? 0.122 -3.801 1.387 1.00 96.81 112 ALA A C 1
ATOM 879 O O . ALA A 1 112 ? -0.913 -3.977 0.744 1.00 96.81 112 ALA A O 1
ATOM 880 N N . VAL A 1 113 ? 0.492 -2.587 1.804 1.00 96.50 113 VAL A N 1
ATOM 881 C CA . VAL A 1 113 ? -0.244 -1.357 1.478 1.00 96.50 113 VAL A CA 1
ATOM 882 C C . VAL A 1 113 ? -0.119 -1.019 -0.010 1.00 96.50 113 VAL A C 1
ATOM 884 O O . VAL A 1 113 ? -1.120 -0.661 -0.631 1.00 96.50 113 VAL A O 1
ATOM 887 N N . ILE A 1 114 ? 1.071 -1.168 -0.605 1.00 94.94 114 ILE A N 1
ATOM 888 C CA . ILE A 1 114 ? 1.267 -1.014 -2.058 1.00 94.94 114 ILE A CA 1
ATOM 889 C C . ILE A 1 114 ? 0.393 -2.022 -2.808 1.00 94.94 114 ILE A C 1
ATOM 891 O O . ILE A 1 114 ? -0.370 -1.627 -3.689 1.00 94.94 114 ILE A O 1
ATOM 895 N N . GLU A 1 115 ? 0.440 -3.300 -2.422 1.00 95.56 115 GLU A N 1
ATOM 896 C CA . GLU A 1 115 ? -0.374 -4.353 -3.034 1.00 95.56 115 GLU A CA 1
ATOM 897 C C . GLU A 1 115 ? -1.873 -4.040 -2.932 1.00 95.56 115 GLU A C 1
ATOM 899 O O . GLU A 1 115 ? -2.578 -4.134 -3.937 1.00 95.56 115 GLU A O 1
ATOM 904 N N . TYR A 1 116 ? -2.357 -3.603 -1.763 1.00 96.56 116 TYR A N 1
ATOM 905 C CA . TYR A 1 116 ? -3.751 -3.191 -1.586 1.00 96.56 116 TYR A CA 1
ATOM 906 C C . TYR A 1 116 ? -4.150 -2.137 -2.619 1.00 96.56 116 TYR A C 1
ATOM 908 O O . TYR A 1 116 ? -5.110 -2.334 -3.364 1.00 96.56 116 TYR A O 1
ATOM 916 N N . TYR A 1 117 ? -3.402 -1.034 -2.716 1.00 95.50 117 TYR A N 1
ATOM 917 C CA . TYR A 1 117 ? -3.746 0.035 -3.652 1.00 95.50 117 TYR A CA 1
ATOM 918 C C . TYR A 1 117 ? -3.648 -0.414 -5.111 1.00 95.50 117 TYR A C 1
ATOM 920 O O . TYR A 1 117 ? -4.521 -0.061 -5.906 1.00 95.50 117 TYR A O 1
ATOM 928 N N . SER A 1 118 ? -2.656 -1.234 -5.456 1.00 94.62 118 SER A N 1
ATOM 929 C CA . SER A 1 118 ? -2.533 -1.831 -6.788 1.00 94.62 118 SER A CA 1
ATOM 930 C C . SER A 1 118 ? -3.745 -2.701 -7.134 1.00 94.62 118 SER A C 1
ATOM 932 O O . SER A 1 118 ? -4.358 -2.517 -8.187 1.00 94.62 118 SER A O 1
ATOM 934 N N . LEU A 1 119 ? -4.173 -3.586 -6.230 1.00 93.31 119 LEU A N 1
ATOM 935 C CA . LEU A 1 119 ? -5.359 -4.425 -6.424 1.00 93.31 119 LEU A CA 1
ATOM 936 C C . LEU A 1 119 ? -6.634 -3.586 -6.533 1.00 93.31 119 LEU A C 1
ATOM 938 O O . LEU A 1 119 ? -7.471 -3.844 -7.399 1.00 93.31 119 LEU A O 1
ATOM 942 N N . MET A 1 120 ? -6.793 -2.560 -5.698 1.00 92.75 120 MET A N 1
ATOM 943 C CA . MET A 1 120 ? -7.948 -1.665 -5.770 1.00 92.75 120 MET A CA 1
ATOM 944 C C . MET A 1 120 ? -7.999 -0.879 -7.094 1.00 92.75 120 MET A C 1
ATOM 946 O O . MET A 1 120 ? -9.086 -0.625 -7.620 1.00 92.75 120 MET A O 1
ATOM 950 N N . LEU A 1 121 ? -6.844 -0.515 -7.663 1.00 91.94 121 LEU A N 1
ATOM 951 C CA . LEU A 1 121 ? -6.744 0.122 -8.980 1.00 91.94 121 LEU A CA 1
ATOM 952 C C . LEU A 1 121 ? -7.085 -0.850 -10.118 1.00 91.94 121 LEU A C 1
ATOM 954 O O . LEU A 1 121 ? -7.919 -0.510 -10.957 1.00 91.94 121 LEU A O 1
ATOM 958 N N . VAL A 1 122 ? -6.528 -2.069 -10.121 1.00 89.31 122 VAL A N 1
ATOM 959 C CA . VAL A 1 122 ? -6.844 -3.116 -11.121 1.00 89.31 122 VAL A CA 1
ATOM 960 C C . VAL A 1 122 ? -8.326 -3.470 -11.111 1.00 89.31 122 VAL A C 1
ATOM 962 O O . VAL A 1 122 ? -8.949 -3.607 -12.163 1.00 89.31 122 VAL A O 1
ATOM 965 N N . ASN A 1 123 ? -8.916 -3.548 -9.919 1.00 87.56 123 ASN A N 1
ATOM 966 C CA . ASN A 1 123 ? -10.342 -3.802 -9.735 1.00 87.56 123 ASN A CA 1
ATOM 967 C C . ASN A 1 123 ? -11.215 -2.555 -9.966 1.00 87.56 123 ASN A C 1
ATOM 969 O O . ASN A 1 123 ? -12.426 -2.608 -9.762 1.00 87.56 123 ASN A O 1
ATOM 973 N N . ARG A 1 124 ? -10.620 -1.438 -10.413 1.00 84.94 124 ARG A N 1
ATOM 974 C CA . ARG A 1 124 ? -11.290 -0.180 -10.790 1.00 84.94 124 ARG A CA 1
ATOM 975 C C . ARG A 1 124 ? -12.059 0.498 -9.656 1.00 84.94 124 ARG A C 1
ATOM 977 O O . ARG A 1 124 ? -12.906 1.347 -9.911 1.00 84.94 124 ARG A O 1
ATOM 984 N N . MET A 1 125 ? -11.728 0.182 -8.409 1.00 86.69 125 MET A N 1
ATOM 985 C CA . MET A 1 125 ? -12.374 0.760 -7.230 1.00 86.69 125 MET A CA 1
ATOM 986 C C . MET A 1 125 ? -11.836 2.154 -6.883 1.00 86.69 125 MET A C 1
ATOM 988 O O . MET A 1 125 ? -12.558 2.954 -6.303 1.00 86.69 125 MET A O 1
ATOM 992 N N . LEU A 1 126 ? -10.594 2.479 -7.272 1.00 86.56 126 LEU A N 1
ATOM 993 C CA . LEU A 1 126 ? -9.942 3.762 -6.942 1.00 86.56 126 LEU A CA 1
ATOM 994 C C . LEU A 1 126 ? -9.603 4.637 -8.161 1.00 86.56 126 LEU A C 1
ATOM 996 O O . LEU A 1 126 ? -8.849 5.611 -8.046 1.00 86.56 126 LEU A O 1
ATOM 1000 N N . CYS A 1 127 ? -10.152 4.310 -9.337 1.00 86.94 127 CYS A N 1
ATOM 1001 C CA . CYS A 1 127 ? -9.942 5.064 -10.574 1.00 86.94 127 CYS A CA 1
ATOM 1002 C C . CYS A 1 127 ? -11.244 5.274 -11.368 1.00 86.94 127 CYS A C 1
ATOM 1004 O O . CYS A 1 127 ? -11.507 4.612 -12.370 1.00 86.94 127 CYS A O 1
ATOM 1006 N N . GLU A 1 128 ? -12.034 6.269 -10.963 1.00 80.62 128 GLU A N 1
ATOM 1007 C CA . GLU A 1 128 ? -13.322 6.613 -11.596 1.00 80.62 128 GLU A CA 1
ATOM 1008 C C . GLU A 1 128 ? -13.193 7.043 -13.068 1.00 80.62 128 GLU A C 1
ATOM 1010 O O . GLU A 1 128 ? -14.116 6.896 -13.866 1.00 80.62 128 GLU A O 1
ATOM 1015 N N . LYS A 1 129 ? -12.031 7.592 -13.446 1.00 80.31 129 LYS A N 1
ATOM 1016 C CA . LYS A 1 129 ? -11.779 8.123 -14.795 1.00 80.31 129 LYS A CA 1
ATOM 1017 C C . LYS A 1 129 ? -11.447 7.044 -15.821 1.00 80.31 129 LYS A C 1
ATOM 1019 O O . LYS A 1 129 ? -11.471 7.333 -17.020 1.00 80.31 129 LYS A O 1
ATOM 1024 N N . CYS A 1 130 ? -11.145 5.818 -15.392 1.00 78.75 130 CYS A N 1
ATOM 1025 C CA . CYS A 1 130 ? -10.796 4.731 -16.299 1.00 78.75 130 CYS A CA 1
ATOM 1026 C C . CYS A 1 130 ? -12.071 4.146 -16.937 1.00 78.75 130 CYS A C 1
ATOM 1028 O O . CYS A 1 130 ? -12.511 3.040 -16.635 1.00 78.75 130 CYS A O 1
ATOM 1030 N N . MET A 1 131 ? -12.695 4.934 -17.820 1.00 63.25 131 MET A N 1
ATOM 1031 C CA . MET A 1 131 ? -13.974 4.615 -18.471 1.00 63.25 131 MET A CA 1
ATOM 1032 C C . MET A 1 131 ? -13.850 3.560 -19.577 1.00 63.25 131 MET A C 1
ATOM 1034 O O . MET A 1 131 ? -14.848 3.006 -20.032 1.00 63.25 131 MET A O 1
ATOM 1038 N N . HIS A 1 132 ? -12.631 3.293 -20.044 1.00 65.88 132 HIS A N 1
ATOM 1039 C CA . HIS A 1 132 ? -12.379 2.339 -21.116 1.00 65.88 132 HIS A CA 1
ATOM 1040 C C . HIS A 1 132 ? -12.067 0.968 -20.511 1.00 65.88 132 HIS A C 1
ATOM 1042 O O . HIS A 1 132 ? -11.294 0.871 -19.557 1.00 65.88 132 HIS A O 1
ATOM 1048 N N . GLY A 1 133 ? -12.667 -0.096 -21.054 1.00 71.88 133 GLY A N 1
ATOM 1049 C CA . GLY A 1 133 ? -12.300 -1.471 -20.700 1.00 71.88 133 GLY A CA 1
ATOM 1050 C C . GLY A 1 133 ? -10.821 -1.756 -20.984 1.00 71.88 133 GLY A C 1
ATOM 1051 O O . GLY A 1 133 ? -10.158 -0.969 -21.666 1.00 71.88 133 GLY A O 1
ATOM 1052 N N . LYS A 1 134 ? -10.315 -2.880 -20.462 1.00 84.56 134 LYS A N 1
ATOM 1053 C CA . LYS A 1 134 ? -8.914 -3.296 -20.614 1.00 84.56 134 LYS A CA 1
ATOM 1054 C C . LYS A 1 134 ? -8.464 -3.176 -22.071 1.00 84.56 134 LYS A C 1
ATOM 1056 O O . LYS A 1 134 ? -9.023 -3.820 -22.964 1.00 84.56 134 LYS A O 1
ATOM 1061 N N . LYS A 1 135 ? -7.470 -2.319 -22.313 1.00 86.81 135 LYS A N 1
ATOM 1062 C CA . LYS A 1 135 ? -6.889 -2.132 -23.647 1.00 86.81 135 LYS A CA 1
ATOM 1063 C C . LYS A 1 135 ? -6.077 -3.370 -24.025 1.00 86.81 135 LYS A C 1
ATOM 1065 O O . LYS A 1 135 ? -5.695 -4.177 -23.188 1.00 86.81 135 LYS A O 1
ATOM 1070 N N . SER A 1 136 ? -5.827 -3.565 -25.316 1.00 90.31 136 SER A N 1
ATOM 1071 C CA . SER A 1 136 ? -4.949 -4.660 -25.744 1.00 90.31 136 SER A CA 1
ATOM 1072 C C . SER A 1 136 ? -3.487 -4.300 -25.474 1.00 90.31 136 SER A C 1
ATOM 1074 O O . SER A 1 136 ? -3.091 -3.157 -25.713 1.00 90.31 136 SER A O 1
ATOM 1076 N N . PHE A 1 137 ? -2.661 -5.271 -25.078 1.00 90.19 137 PHE A N 1
ATOM 1077 C CA . PHE A 1 137 ? -1.240 -5.035 -24.785 1.00 90.19 137 PHE A CA 1
ATOM 1078 C C . PHE A 1 137 ? -0.530 -4.311 -25.945 1.00 90.19 137 PHE A C 1
ATOM 1080 O O . PHE A 1 137 ? 0.097 -3.274 -25.759 1.00 90.19 137 PHE A O 1
ATOM 1087 N N . GLY A 1 138 ? -0.718 -4.785 -27.182 1.00 90.00 138 GLY A N 1
ATOM 1088 C CA . GLY A 1 138 ? -0.102 -4.183 -28.372 1.00 90.00 138 GLY A CA 1
ATOM 1089 C C . GLY A 1 138 ? -0.590 -2.770 -28.720 1.00 90.00 138 GLY A C 1
ATOM 1090 O O . GLY A 1 138 ? 0.058 -2.096 -29.515 1.00 90.00 138 GLY A O 1
ATOM 1091 N N . SER A 1 139 ? -1.706 -2.306 -28.144 1.00 87.44 139 SER A N 1
ATOM 1092 C CA . SER A 1 139 ? -2.201 -0.935 -28.348 1.00 87.44 139 SER A CA 1
ATOM 1093 C C . SER A 1 139 ? -1.573 0.096 -27.411 1.00 87.44 139 SER A C 1
ATOM 1095 O O . SER A 1 139 ? -1.601 1.284 -27.723 1.00 87.44 139 SER A O 1
ATOM 1097 N N . ILE A 1 140 ? -0.998 -0.348 -26.292 1.00 88.62 140 ILE A N 1
ATOM 1098 C CA . ILE A 1 140 ? -0.430 0.531 -25.260 1.00 88.62 140 ILE A CA 1
ATOM 1099 C C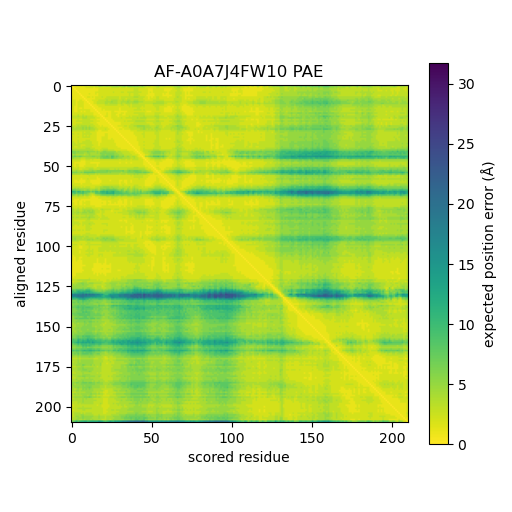 . ILE A 1 140 ? 1.076 0.321 -25.060 1.00 88.62 140 ILE A C 1
ATOM 1101 O O . ILE A 1 140 ? 1.765 1.249 -24.638 1.00 88.62 140 ILE A O 1
ATOM 1105 N N . PHE A 1 141 ? 1.612 -0.850 -25.424 1.00 91.69 141 PHE A N 1
ATOM 1106 C CA . PHE A 1 141 ? 3.028 -1.187 -25.300 1.00 91.69 141 PHE A CA 1
ATOM 1107 C C . PHE A 1 141 ? 3.739 -1.225 -26.650 1.00 91.69 141 PHE A C 1
ATOM 1109 O O . PHE A 1 141 ? 3.265 -1.810 -27.624 1.00 91.69 141 PHE A O 1
ATOM 1116 N N . SER A 1 142 ? 4.933 -0.630 -26.700 1.00 93.06 142 SER A N 1
ATOM 1117 C CA . SER A 1 142 ? 5.783 -0.623 -27.889 1.00 93.06 142 SER A CA 1
ATOM 1118 C C . SER A 1 142 ? 7.060 -1.414 -27.641 1.00 93.06 142 SER A C 1
ATOM 1120 O O . SER A 1 142 ? 7.995 -0.921 -27.009 1.00 93.06 142 SER A O 1
ATOM 1122 N N . LYS A 1 143 ? 7.137 -2.615 -28.223 1.00 91.75 143 LYS A N 1
ATOM 1123 C CA . LYS A 1 143 ? 8.348 -3.446 -28.176 1.00 91.75 143 LYS A CA 1
ATOM 1124 C C . LYS A 1 143 ? 9.581 -2.699 -28.696 1.00 91.75 143 LYS A C 1
ATOM 1126 O O . LYS A 1 143 ? 10.623 -2.703 -28.061 1.00 91.75 143 LYS A O 1
ATOM 1131 N N . LEU A 1 144 ? 9.426 -1.955 -29.792 1.00 94.31 144 LEU A N 1
ATOM 1132 C CA . LEU A 1 144 ? 10.489 -1.126 -30.371 1.00 94.31 144 LEU A CA 1
ATOM 1133 C C . LEU A 1 144 ? 11.046 -0.081 -29.391 1.00 94.31 144 LEU A C 1
ATOM 1135 O O . LEU A 1 144 ? 12.231 0.241 -29.456 1.00 94.31 144 LEU A O 1
ATOM 1139 N N . ARG A 1 145 ? 10.208 0.481 -28.509 1.00 93.06 145 ARG A N 1
ATOM 1140 C CA . ARG A 1 145 ? 10.662 1.421 -27.473 1.00 93.06 145 ARG A CA 1
ATOM 1141 C C . ARG A 1 145 ? 11.388 0.691 -26.344 1.00 93.06 145 ARG A C 1
ATOM 1143 O O . ARG A 1 145 ? 12.464 1.154 -25.972 1.00 93.06 145 ARG A O 1
ATOM 1150 N N . SER A 1 146 ? 10.847 -0.437 -25.875 1.00 92.44 146 SER A N 1
ATOM 1151 C CA . SER A 1 146 ? 11.493 -1.279 -24.855 1.00 92.44 146 SER A CA 1
ATOM 1152 C C . SER A 1 146 ? 12.879 -1.744 -25.317 1.00 92.44 146 SER A C 1
ATOM 1154 O O . SER A 1 146 ? 13.879 -1.413 -24.688 1.00 92.44 146 SER A O 1
ATOM 1156 N N . ASP A 1 147 ? 12.974 -2.357 -26.504 1.00 94.75 147 ASP A N 1
ATOM 1157 C CA . ASP A 1 147 ? 14.228 -2.878 -27.071 1.00 94.75 147 ASP A CA 1
ATOM 1158 C C . ASP A 1 147 ? 15.314 -1.788 -27.180 1.00 94.75 147 ASP A C 1
ATOM 1160 O O . ASP A 1 147 ? 16.503 -2.025 -26.940 1.00 94.75 147 ASP A O 1
ATOM 1164 N N . ARG A 1 148 ? 14.915 -0.560 -27.547 1.00 96.19 148 ARG A N 1
ATOM 1165 C CA . ARG A 1 148 ? 15.831 0.588 -27.626 1.00 96.19 148 ARG A CA 1
ATOM 1166 C C . ARG A 1 148 ? 16.347 1.005 -26.252 1.00 96.19 148 ARG A C 1
ATOM 1168 O O . ARG A 1 148 ? 17.527 1.342 -26.154 1.00 96.19 148 ARG A O 1
ATOM 1175 N N . LEU A 1 149 ? 15.494 0.992 -25.229 1.00 95.81 149 LEU A N 1
ATOM 1176 C CA . LEU A 1 149 ? 15.881 1.324 -23.861 1.00 95.81 149 LEU A CA 1
ATOM 1177 C C . LEU A 1 149 ? 16.787 0.240 -23.266 1.00 95.81 149 LEU A C 1
ATOM 1179 O O . LEU A 1 149 ? 17.858 0.573 -22.769 1.00 95.81 149 LEU A O 1
ATOM 1183 N N . VAL A 1 150 ? 16.448 -1.042 -23.434 1.00 95.94 150 VAL A N 1
ATOM 1184 C CA . VAL A 1 150 ? 17.305 -2.173 -23.030 1.00 95.94 150 VAL A CA 1
ATOM 1185 C C . VAL A 1 150 ? 18.692 -2.053 -23.659 1.00 95.94 150 VAL A C 1
ATOM 1187 O O . VAL A 1 150 ? 19.708 -2.205 -22.981 1.00 95.94 150 VAL A O 1
ATOM 1190 N N . LYS A 1 151 ? 18.770 -1.734 -24.958 1.00 96.69 151 LYS A N 1
ATOM 1191 C CA . LYS A 1 151 ? 20.056 -1.540 -25.644 1.00 96.69 151 LYS A CA 1
ATOM 1192 C C . LYS A 1 151 ? 20.859 -0.374 -25.062 1.00 96.69 151 LYS A C 1
ATOM 1194 O O . LYS A 1 151 ? 22.079 -0.490 -24.937 1.00 96.69 151 LYS A O 1
ATOM 1199 N N . LEU A 1 152 ? 20.200 0.742 -24.748 1.00 96.00 152 LEU A N 1
ATOM 1200 C CA . LEU A 1 152 ? 20.845 1.896 -24.126 1.00 96.00 152 LEU A CA 1
ATOM 1201 C C . LEU A 1 152 ? 21.406 1.523 -22.749 1.00 96.00 152 LEU A C 1
ATOM 1203 O O . LEU A 1 152 ? 22.597 1.706 -22.519 1.00 96.00 152 LEU A O 1
ATOM 1207 N N . LEU A 1 153 ? 20.587 0.931 -21.881 1.00 94.44 153 LEU A N 1
ATOM 1208 C CA . LEU A 1 153 ? 20.981 0.556 -20.523 1.00 94.44 153 LEU A CA 1
ATOM 1209 C C . LEU A 1 153 ? 22.116 -0.481 -20.520 1.00 94.44 153 LEU A C 1
ATOM 1211 O O . LEU A 1 153 ? 23.130 -0.251 -19.872 1.00 94.44 153 LEU A O 1
ATOM 1215 N N . LYS A 1 154 ? 22.062 -1.522 -21.366 1.00 94.88 154 LYS A N 1
ATOM 1216 C CA . LYS A 1 154 ? 23.181 -2.478 -21.544 1.00 94.88 154 LYS A CA 1
ATOM 1217 C C . LYS A 1 154 ? 24.472 -1.834 -22.045 1.00 94.88 154 LYS A C 1
ATOM 1219 O O . LYS A 1 154 ? 25.550 -2.407 -21.896 1.00 94.88 154 LYS A O 1
ATOM 1224 N N . THR A 1 155 ? 24.377 -0.694 -22.728 1.00 95.94 155 THR A N 1
ATOM 1225 C CA . THR A 1 155 ? 25.565 0.061 -23.147 1.00 95.94 155 THR A CA 1
ATOM 1226 C C . THR A 1 155 ? 26.188 0.768 -21.948 1.00 95.94 155 THR A C 1
ATOM 1228 O O . THR A 1 155 ? 27.405 0.716 -21.807 1.00 95.94 155 THR A O 1
ATOM 1231 N N . ILE A 1 156 ? 25.355 1.342 -21.073 1.00 94.12 156 ILE A N 1
ATOM 1232 C CA . ILE A 1 156 ? 25.771 2.000 -19.827 1.00 94.12 156 ILE A CA 1
ATOM 1233 C C . ILE A 1 156 ? 26.390 0.987 -18.853 1.00 94.12 156 ILE A C 1
ATOM 1235 O O . ILE A 1 156 ? 27.489 1.222 -18.362 1.00 94.12 156 ILE A O 1
ATOM 1239 N N . GLU A 1 157 ? 25.763 -0.180 -18.647 1.00 93.50 157 GLU A N 1
ATOM 1240 C CA . GLU A 1 157 ? 26.323 -1.256 -17.802 1.00 93.50 157 GLU A CA 1
ATOM 1241 C C . GLU A 1 157 ? 27.761 -1.598 -18.201 1.00 93.50 157 GLU A C 1
ATOM 1243 O O . GLU A 1 157 ? 28.659 -1.701 -17.368 1.00 93.50 157 GLU A O 1
ATOM 1248 N N . LYS A 1 158 ? 27.997 -1.722 -19.512 1.00 93.94 158 LYS A N 1
ATOM 1249 C CA . LYS A 1 158 ? 29.312 -2.062 -20.060 1.00 93.94 158 LYS A CA 1
ATOM 1250 C C . LYS A 1 158 ? 30.314 -0.919 -19.983 1.00 93.94 158 LYS A C 1
ATOM 1252 O O . LYS A 1 158 ? 31.493 -1.197 -19.785 1.00 93.94 158 LYS A O 1
ATOM 1257 N N . SER A 1 159 ? 29.892 0.324 -20.223 1.00 94.94 159 SER A N 1
ATOM 1258 C CA . SER A 1 159 ? 30.812 1.466 -20.222 1.00 94.94 159 SER A CA 1
ATOM 1259 C C . SER A 1 159 ? 31.247 1.843 -18.814 1.00 94.94 159 SER A C 1
ATOM 1261 O O . SER A 1 159 ? 32.413 2.177 -18.611 1.00 94.94 159 SER A O 1
ATOM 1263 N N . ASP A 1 160 ? 30.326 1.738 -17.860 1.00 92.81 160 ASP A N 1
ATOM 1264 C CA . ASP A 1 160 ? 30.498 2.294 -16.521 1.00 92.81 160 ASP A CA 1
ATOM 1265 C C . ASP A 1 160 ? 30.756 1.197 -15.475 1.00 92.81 160 ASP A C 1
ATOM 1267 O O . ASP A 1 160 ? 31.006 1.498 -14.310 1.00 92.81 160 ASP A O 1
ATOM 1271 N N . GLY A 1 161 ? 30.732 -0.081 -15.881 1.00 90.44 161 GLY A N 1
ATOM 1272 C CA . GLY A 1 161 ? 30.941 -1.225 -14.988 1.00 90.44 161 GLY A CA 1
ATOM 1273 C C . GLY A 1 161 ? 29.825 -1.386 -13.955 1.00 90.44 161 GLY A C 1
ATOM 1274 O O . GLY A 1 161 ? 30.074 -1.865 -12.850 1.00 90.44 161 GLY A O 1
ATOM 1275 N N . ILE A 1 162 ? 28.616 -0.949 -14.305 1.00 89.56 162 ILE A N 1
ATOM 1276 C CA . ILE A 1 162 ? 27.424 -0.996 -13.459 1.00 89.56 162 ILE A CA 1
ATOM 1277 C C . ILE A 1 162 ? 26.698 -2.322 -13.691 1.00 89.56 162 ILE A C 1
ATOM 1279 O O . ILE A 1 162 ? 26.546 -2.746 -14.835 1.00 89.56 162 ILE A O 1
ATOM 1283 N N . ASN A 1 163 ? 26.217 -2.946 -12.614 1.00 91.19 163 ASN A N 1
ATOM 1284 C CA . ASN A 1 163 ? 25.254 -4.038 -12.691 1.00 91.19 163 ASN A CA 1
ATOM 1285 C C . ASN A 1 163 ? 23.893 -3.546 -12.190 1.00 91.19 163 ASN A C 1
ATOM 1287 O O . ASN A 1 163 ? 23.734 -3.335 -10.988 1.00 91.19 163 ASN A O 1
ATOM 1291 N N . PHE A 1 164 ? 22.927 -3.339 -13.090 1.00 90.88 164 PHE A N 1
ATOM 1292 C CA . PHE A 1 164 ? 21.617 -2.836 -12.676 1.00 90.88 164 PHE A CA 1
ATOM 1293 C C . PHE A 1 164 ? 20.786 -3.879 -11.916 1.00 90.88 164 PHE A C 1
ATOM 1295 O O . PHE A 1 164 ? 19.892 -3.487 -11.170 1.00 90.88 164 PHE A O 1
ATOM 1302 N N . SER A 1 165 ? 21.071 -5.181 -12.057 1.00 90.62 165 SER A N 1
ATOM 1303 C CA . SER A 1 165 ? 20.317 -6.235 -11.358 1.00 90.62 165 SER A CA 1
ATOM 1304 C C . SER A 1 165 ? 20.490 -6.210 -9.839 1.00 90.62 165 SER A C 1
ATOM 1306 O O . SER A 1 165 ? 19.651 -6.739 -9.122 1.00 90.62 165 SER A O 1
ATOM 1308 N N . ASP A 1 166 ? 21.583 -5.620 -9.351 1.00 89.62 166 ASP A N 1
ATOM 1309 C CA . ASP A 1 166 ? 21.934 -5.606 -7.926 1.00 89.62 166 ASP A CA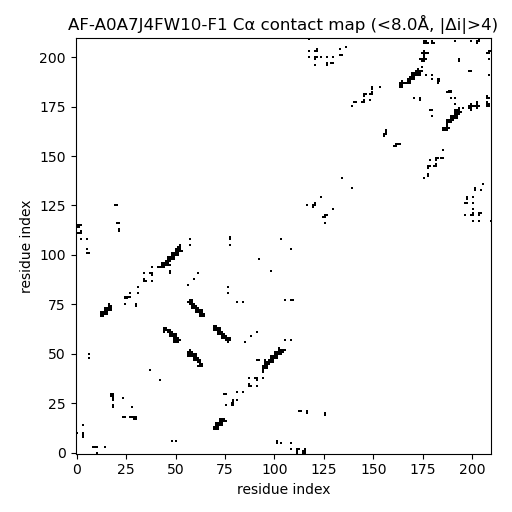 1
ATOM 1310 C C . ASP A 1 166 ? 21.540 -4.279 -7.251 1.00 89.62 166 ASP 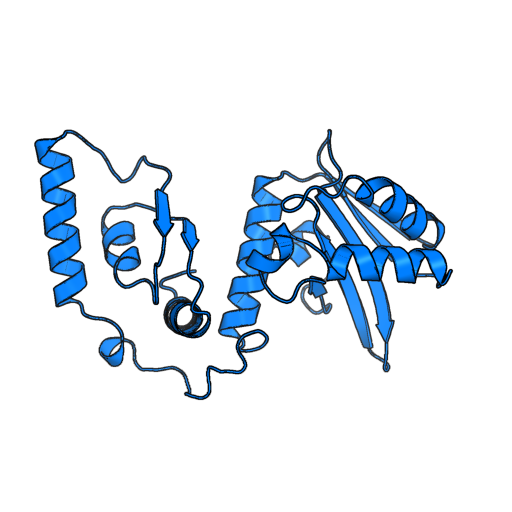A C 1
ATOM 1312 O O . ASP A 1 166 ? 21.979 -3.990 -6.138 1.00 89.62 166 ASP A O 1
ATOM 1316 N N . MET A 1 167 ? 20.770 -3.434 -7.946 1.00 90.31 167 MET A N 1
ATOM 1317 C CA . MET A 1 167 ? 20.399 -2.098 -7.486 1.00 90.31 167 MET A CA 1
ATOM 1318 C C . MET A 1 167 ? 18.941 -2.027 -7.045 1.00 90.31 167 MET A C 1
ATOM 1320 O O . MET A 1 167 ? 18.040 -2.415 -7.788 1.00 90.31 167 MET A O 1
ATOM 1324 N N . ASP A 1 168 ? 18.715 -1.393 -5.895 1.00 91.06 168 ASP A N 1
ATOM 1325 C CA . ASP A 1 168 ? 17.392 -0.913 -5.506 1.00 91.06 168 ASP A CA 1
ATOM 1326 C C . ASP A 1 168 ? 16.996 0.249 -6.424 1.00 91.06 168 ASP A C 1
ATOM 1328 O O . ASP A 1 168 ? 17.693 1.269 -6.504 1.00 91.06 168 ASP A O 1
ATOM 1332 N N . MET A 1 169 ? 15.887 0.097 -7.148 1.00 92.50 169 MET A N 1
ATOM 1333 C CA . MET A 1 169 ? 15.498 1.029 -8.202 1.00 92.50 169 MET A CA 1
ATOM 1334 C C . MET A 1 169 ? 14.153 1.696 -7.908 1.00 92.50 169 MET A C 1
ATOM 1336 O O . MET A 1 169 ? 13.198 1.058 -7.478 1.00 92.50 169 MET A O 1
ATOM 1340 N N . LEU A 1 170 ? 14.079 2.997 -8.186 1.00 93.94 170 LEU A N 1
ATOM 1341 C CA . LEU A 1 170 ? 12.851 3.786 -8.154 1.00 93.94 170 LEU A CA 1
ATOM 1342 C C . LEU A 1 170 ? 12.584 4.329 -9.558 1.00 93.94 170 LEU A C 1
ATOM 1344 O O . LEU A 1 170 ? 13.398 5.077 -10.104 1.00 93.94 170 LEU A O 1
ATOM 1348 N N . GLU A 1 171 ? 11.433 3.987 -10.128 1.00 95.50 171 GLU A N 1
ATOM 1349 C CA . GLU A 1 171 ? 10.963 4.532 -11.398 1.00 95.50 171 GLU A CA 1
ATOM 1350 C C . GLU A 1 171 ? 9.900 5.605 -11.141 1.00 95.50 171 GLU A C 1
ATOM 1352 O O . GLU A 1 171 ? 8.777 5.312 -10.733 1.00 95.50 171 GLU A O 1
ATOM 1357 N N . ILE A 1 172 ? 10.261 6.863 -11.392 1.00 95.25 172 ILE A N 1
ATOM 1358 C CA . ILE A 1 172 ? 9.366 8.016 -11.247 1.00 95.25 172 ILE A CA 1
ATOM 1359 C C . ILE A 1 172 ? 8.723 8.327 -12.599 1.00 95.25 172 ILE A C 1
ATOM 1361 O O . ILE A 1 172 ? 9.420 8.408 -13.611 1.00 95.25 172 ILE A O 1
ATOM 1365 N N . CYS A 1 173 ? 7.413 8.575 -12.592 1.00 95.50 173 CYS A N 1
ATOM 1366 C CA . CYS A 1 173 ? 6.588 8.751 -13.787 1.00 95.50 173 CYS A CA 1
ATOM 1367 C C . CYS A 1 173 ? 6.595 7.496 -14.678 1.00 95.50 173 CYS A C 1
ATOM 1369 O O . CYS A 1 173 ? 6.848 7.581 -15.885 1.00 95.50 173 CYS A O 1
ATOM 1371 N N . CYS A 1 174 ? 6.359 6.325 -14.075 1.00 95.31 174 CYS A N 1
ATOM 1372 C CA . CYS A 1 174 ? 6.395 5.037 -14.775 1.00 95.31 174 CYS A CA 1
ATOM 1373 C C . CYS A 1 174 ? 5.292 4.887 -15.844 1.00 95.31 174 CYS A C 1
ATOM 1375 O O . CYS A 1 174 ? 5.388 4.043 -16.741 1.00 95.31 174 CYS A O 1
ATOM 1377 N N . GLY A 1 175 ? 4.239 5.706 -15.792 1.00 94.81 175 GLY A N 1
ATOM 1378 C CA . GLY A 1 175 ? 3.076 5.622 -16.660 1.0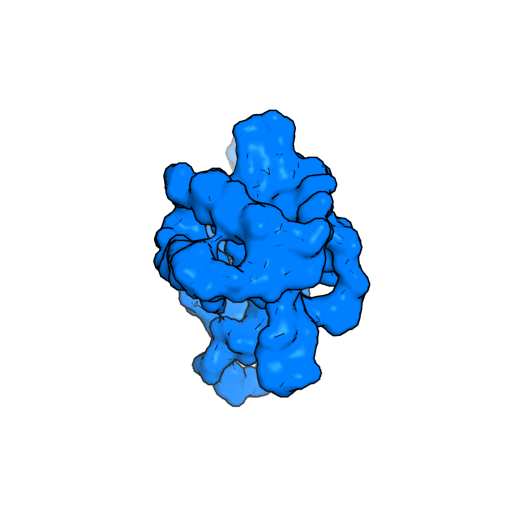0 94.81 175 GLY A CA 1
ATOM 1379 C C . GLY A 1 175 ? 2.430 4.241 -16.585 1.00 94.81 175 GLY A C 1
ATOM 1380 O O . GLY A 1 175 ? 2.017 3.789 -15.524 1.00 94.81 175 GLY A O 1
ATOM 1381 N N . ASN A 1 176 ? 2.350 3.564 -17.732 1.00 93.81 176 ASN A N 1
ATOM 1382 C CA . ASN A 1 176 ? 1.865 2.184 -17.832 1.00 93.81 176 ASN A CA 1
ATOM 1383 C C . ASN A 1 176 ? 2.973 1.125 -17.696 1.00 93.81 176 ASN A C 1
ATOM 1385 O O . ASN A 1 176 ? 2.735 -0.051 -17.955 1.00 93.81 176 ASN A O 1
ATOM 1389 N N . GLY A 1 177 ? 4.190 1.539 -17.343 1.00 95.50 177 GLY A N 1
ATOM 1390 C CA . GLY A 1 177 ? 5.334 0.665 -17.119 1.00 95.50 177 GLY A CA 1
ATOM 1391 C C . GLY A 1 177 ? 6.076 0.218 -18.380 1.00 95.50 177 GLY A C 1
ATOM 1392 O O . GLY A 1 177 ? 6.786 -0.783 -18.382 1.00 95.50 177 GLY A O 1
ATOM 1393 N N . MET A 1 178 ? 5.954 0.943 -19.497 1.00 93.69 178 MET A N 1
ATOM 1394 C CA . MET A 1 178 ? 6.696 0.590 -20.717 1.00 93.69 178 MET A CA 1
ATOM 1395 C C . MET A 1 178 ? 8.219 0.592 -20.513 1.00 93.69 178 MET A C 1
ATOM 1397 O O . MET A 1 178 ? 8.913 -0.216 -21.132 1.00 93.69 178 MET A O 1
ATOM 1401 N N . ALA A 1 179 ? 8.740 1.503 -19.686 1.00 94.81 179 ALA A N 1
ATOM 1402 C CA . ALA A 1 179 ? 10.147 1.492 -19.302 1.00 94.81 179 ALA A CA 1
ATOM 1403 C C . ALA A 1 179 ? 10.427 0.420 -18.237 1.00 94.81 179 ALA A C 1
ATOM 1405 O O . ALA A 1 179 ? 11.437 -0.270 -18.360 1.00 94.81 179 ALA A O 1
ATOM 1406 N N . THR A 1 180 ? 9.497 0.176 -17.309 1.00 95.88 180 THR A N 1
ATOM 1407 C CA . THR A 1 180 ? 9.541 -0.946 -16.355 1.00 95.88 180 THR A CA 1
ATOM 1408 C C . THR A 1 180 ? 9.799 -2.295 -17.026 1.00 95.88 180 THR A C 1
ATOM 1410 O O . THR A 1 180 ? 10.631 -3.058 -16.547 1.00 95.88 180 THR A O 1
ATOM 1413 N N . ILE A 1 181 ? 9.173 -2.581 -18.178 1.00 94.94 181 ILE A N 1
ATOM 1414 C CA . ILE A 1 181 ? 9.442 -3.812 -18.951 1.00 94.94 181 ILE A CA 1
ATOM 1415 C C . ILE A 1 181 ? 10.936 -3.933 -19.278 1.00 94.94 181 ILE A C 1
ATOM 1417 O O . ILE A 1 181 ? 11.540 -4.980 -19.057 1.00 94.94 181 ILE A O 1
ATOM 1421 N N . ALA A 1 182 ? 11.543 -2.854 -19.777 1.00 94.12 182 ALA A N 1
ATOM 1422 C CA . ALA A 1 182 ? 12.960 -2.840 -20.122 1.00 94.12 182 ALA A CA 1
ATOM 1423 C C . ALA A 1 182 ? 13.857 -3.018 -18.888 1.00 94.12 182 ALA A C 1
ATOM 1425 O O . ALA A 1 182 ? 14.887 -3.678 -18.983 1.00 94.12 182 ALA A O 1
ATOM 1426 N N . LEU A 1 183 ? 13.471 -2.446 -17.743 1.00 94.44 183 LEU A N 1
ATOM 1427 C CA . LEU A 1 183 ? 14.190 -2.598 -16.475 1.00 94.44 183 LEU A CA 1
ATOM 1428 C C . LEU A 1 183 ? 14.123 -4.046 -15.967 1.00 94.44 183 LEU A C 1
ATOM 1430 O O . LEU A 1 183 ? 15.151 -4.632 -15.638 1.00 94.44 183 LEU A O 1
ATOM 1434 N N . ARG A 1 184 ? 12.941 -4.670 -16.004 1.00 93.56 184 ARG A N 1
ATOM 1435 C CA . ARG A 1 184 ? 12.753 -6.080 -15.624 1.00 93.56 184 ARG A CA 1
ATOM 1436 C C . ARG A 1 184 ? 13.515 -7.041 -16.539 1.00 93.56 184 ARG A C 1
ATOM 1438 O O . ARG A 1 184 ? 14.075 -8.025 -16.065 1.00 93.56 184 ARG A O 1
ATOM 1445 N N . GLU A 1 185 ? 13.631 -6.741 -17.835 1.00 93.00 185 GLU A N 1
ATOM 1446 C CA . GLU A 1 185 ? 14.485 -7.507 -18.763 1.00 93.00 185 GLU A CA 1
ATOM 1447 C C . GLU A 1 185 ? 15.988 -7.452 -18.419 1.00 93.00 185 GLU A C 1
ATOM 1449 O O . GLU A 1 185 ? 16.757 -8.302 -18.881 1.00 93.00 185 GLU A O 1
ATOM 1454 N N . LEU A 1 186 ? 16.420 -6.466 -17.628 1.00 90.94 186 LEU A N 1
ATOM 1455 C CA . LEU A 1 186 ? 17.784 -6.352 -17.098 1.00 90.94 186 LEU A CA 1
ATOM 1456 C C . LEU A 1 186 ? 17.944 -7.010 -15.723 1.00 90.94 186 LEU A C 1
ATOM 1458 O O . LEU A 1 186 ? 19.043 -7.015 -15.179 1.00 90.94 186 LEU A O 1
ATOM 1462 N N . GLY A 1 187 ? 16.875 -7.596 -15.179 1.00 93.06 187 GLY A N 1
ATOM 1463 C CA . GLY A 1 187 ? 16.870 -8.204 -13.851 1.00 93.06 187 GLY A CA 1
ATOM 1464 C C . GLY A 1 187 ? 16.642 -7.212 -12.711 1.00 93.06 187 GLY A C 1
ATOM 1465 O O . GLY A 1 187 ? 16.854 -7.585 -11.564 1.00 93.06 187 GLY A O 1
ATOM 1466 N N . CYS A 1 188 ? 16.228 -5.976 -13.000 1.00 93.44 188 CYS A N 1
ATOM 1467 C CA . CYS A 1 188 ? 15.830 -5.014 -11.973 1.00 93.44 188 CYS A CA 1
ATOM 1468 C C . CYS A 1 188 ? 14.405 -5.287 -11.479 1.00 93.44 188 CYS A C 1
ATOM 1470 O O . CYS A 1 188 ? 13.557 -5.743 -12.252 1.00 93.44 188 CYS A O 1
ATOM 1472 N N . ASP A 1 189 ? 14.118 -4.884 -10.243 1.00 91.31 189 ASP A N 1
ATOM 1473 C CA . ASP A 1 189 ? 12.765 -4.862 -9.680 1.00 91.31 189 ASP A CA 1
ATOM 1474 C C . ASP A 1 189 ? 12.449 -3.470 -9.102 1.00 91.31 189 ASP A C 1
ATOM 1476 O O . ASP A 1 189 ? 12.698 -3.204 -7.925 1.00 91.31 189 ASP A O 1
ATOM 1480 N N . PRO A 1 190 ? 12.026 -2.510 -9.948 1.00 93.56 190 PRO A N 1
ATOM 1481 C CA . PRO A 1 190 ? 11.844 -1.135 -9.513 1.00 93.56 190 PRO A CA 1
ATOM 1482 C C . PRO A 1 190 ? 10.540 -0.934 -8.737 1.00 93.56 190 PRO A C 1
ATOM 1484 O O . PRO A 1 190 ? 9.463 -1.344 -9.174 1.00 93.56 190 PRO A O 1
ATOM 1487 N N . VAL A 1 191 ? 10.607 -0.140 -7.668 1.00 91.81 191 VAL A N 1
ATOM 1488 C CA . VAL A 1 191 ? 9.420 0.510 -7.106 1.00 91.81 191 VAL A CA 1
ATOM 1489 C C . VAL A 1 191 ? 8.947 1.557 -8.112 1.00 91.81 191 VAL A C 1
ATOM 1491 O O . VAL A 1 191 ? 9.684 2.480 -8.457 1.00 91.81 191 VAL A O 1
ATOM 1494 N N . CYS A 1 192 ? 7.722 1.409 -8.606 1.00 95.06 192 CYS A N 1
ATOM 1495 C CA . CYS A 1 192 ? 7.175 2.252 -9.665 1.00 95.06 192 CYS A CA 1
ATOM 1496 C C . CYS A 1 192 ? 6.181 3.271 -9.106 1.00 95.06 192 CYS A C 1
ATOM 1498 O O . CYS A 1 192 ? 5.302 2.926 -8.317 1.00 95.06 192 CYS A O 1
ATOM 1500 N N . LEU A 1 193 ? 6.297 4.528 -9.534 1.00 93.06 193 LEU A N 1
ATOM 1501 C CA . LEU A 1 193 ? 5.498 5.630 -9.007 1.00 93.06 193 LEU A CA 1
ATOM 1502 C C . LEU A 1 193 ? 4.994 6.526 -10.137 1.00 93.06 193 LEU A C 1
ATOM 1504 O O . LEU A 1 193 ? 5.773 7.049 -10.934 1.00 93.06 193 LEU A O 1
ATOM 1508 N N . ASP A 1 194 ? 3.684 6.755 -10.173 1.00 94.88 194 ASP A N 1
ATOM 1509 C CA . ASP A 1 194 ? 3.060 7.728 -11.066 1.00 94.88 194 ASP A CA 1
ATOM 1510 C C . ASP A 1 194 ? 1.851 8.387 -10.391 1.00 94.88 194 ASP A C 1
ATOM 1512 O O . ASP A 1 194 ? 1.209 7.820 -9.506 1.00 94.88 194 ASP A O 1
ATOM 1516 N N . SER A 1 195 ? 1.550 9.608 -10.818 1.00 91.25 195 SER A N 1
ATOM 1517 C CA . SER A 1 195 ? 0.373 10.366 -10.388 1.00 91.25 195 SER A CA 1
ATOM 1518 C C . SER A 1 195 ? -0.850 10.118 -11.281 1.00 91.25 195 SER A C 1
ATOM 1520 O O . SER A 1 195 ? -1.987 10.343 -10.858 1.00 91.25 195 SER A O 1
ATOM 1522 N N . ASP A 1 196 ? -0.645 9.634 -12.510 1.00 92.06 196 ASP A N 1
ATOM 1523 C CA . ASP A 1 196 ? -1.712 9.253 -13.425 1.00 92.06 196 ASP A CA 1
ATOM 1524 C C . ASP A 1 196 ? -2.219 7.844 -13.102 1.00 92.06 196 ASP A C 1
ATOM 1526 O O . ASP A 1 196 ? -1.746 6.830 -13.622 1.00 92.06 196 ASP A O 1
ATOM 1530 N N . LYS A 1 197 ? -3.264 7.794 -12.271 1.00 91.19 197 LYS A N 1
ATOM 1531 C CA . LYS A 1 197 ? -3.957 6.550 -11.915 1.00 91.19 197 LYS A CA 1
ATOM 1532 C C . LYS A 1 197 ? -4.391 5.734 -13.139 1.00 91.19 197 LYS A C 1
ATOM 1534 O O . LYS A 1 197 ? -4.407 4.512 -13.047 1.00 91.19 197 LYS A O 1
ATOM 1539 N N . CYS A 1 198 ? -4.767 6.362 -14.261 1.00 90.81 198 CYS A N 1
ATOM 1540 C CA . CYS A 1 198 ? -5.213 5.625 -15.449 1.00 90.81 198 CYS A CA 1
ATOM 1541 C C . CYS A 1 198 ? -4.044 4.891 -16.109 1.00 90.81 198 CYS A C 1
ATOM 1543 O O . CYS A 1 198 ? -4.195 3.730 -16.481 1.00 90.81 198 CYS A O 1
ATOM 1545 N N . ALA A 1 199 ? -2.883 5.541 -16.213 1.00 92.19 199 ALA A N 1
ATOM 1546 C CA . ALA A 1 199 ? -1.679 4.911 -16.743 1.00 92.19 199 ALA A CA 1
ATOM 1547 C C . ALA A 1 199 ? -1.231 3.741 -15.850 1.00 92.19 199 ALA A C 1
ATOM 1549 O O . ALA A 1 199 ? -0.984 2.648 -16.358 1.00 92.19 199 ALA A O 1
ATOM 1550 N N . VAL A 1 200 ? -1.249 3.932 -14.526 1.00 93.50 200 VAL A N 1
ATOM 1551 C CA . VAL A 1 200 ? -0.936 2.866 -13.560 1.00 93.50 200 VAL A CA 1
ATOM 1552 C C . VAL A 1 200 ? -1.901 1.687 -13.703 1.00 93.50 200 VAL A C 1
ATOM 1554 O O . VAL A 1 200 ? -1.456 0.545 -13.777 1.00 93.50 200 VAL A O 1
ATOM 1557 N N . CYS A 1 201 ? -3.211 1.940 -13.821 1.00 92.50 201 CYS A N 1
ATOM 1558 C CA . CYS A 1 201 ? -4.199 0.881 -14.064 1.00 92.50 201 CYS A CA 1
ATOM 1559 C C . CYS A 1 201 ? -3.876 0.083 -15.333 1.00 92.50 201 CYS A C 1
ATOM 1561 O O . CYS A 1 201 ? -3.896 -1.141 -15.291 1.00 92.50 201 CYS A O 1
ATOM 1563 N N . GLU A 1 202 ? -3.547 0.751 -16.446 1.00 91.94 202 GLU A N 1
ATOM 1564 C CA . GLU A 1 202 ? -3.171 0.066 -17.691 1.00 91.94 202 GLU A CA 1
ATOM 1565 C C . GLU A 1 202 ? -1.947 -0.841 -17.497 1.00 91.94 202 GLU A C 1
ATOM 1567 O O . GLU A 1 202 ? -1.923 -1.955 -18.014 1.00 91.94 202 GLU A O 1
ATOM 1572 N N . GLY A 1 203 ? -0.939 -0.389 -16.748 1.00 93.94 203 GLY A N 1
ATOM 1573 C CA . GLY A 1 203 ? 0.239 -1.203 -16.448 1.00 93.94 203 GLY A CA 1
ATOM 1574 C C . GLY A 1 203 ? -0.080 -2.413 -15.569 1.00 93.94 203 GLY A C 1
ATOM 1575 O O . GLY A 1 203 ? 0.335 -3.533 -15.876 1.00 93.94 203 GLY A O 1
ATOM 1576 N N . LEU A 1 204 ? -0.857 -2.209 -14.504 1.00 93.75 204 LEU A N 1
ATOM 1577 C CA . LEU A 1 204 ? -1.244 -3.273 -13.579 1.00 93.75 204 LEU A CA 1
ATOM 1578 C C . LEU A 1 204 ? -2.175 -4.308 -14.231 1.00 93.75 204 LEU A C 1
ATOM 1580 O O . LEU A 1 204 ? -2.002 -5.501 -14.020 1.00 93.75 204 LEU A O 1
ATOM 1584 N N . GLU A 1 205 ? -3.116 -3.892 -15.088 1.00 92.25 205 GLU A N 1
ATOM 1585 C CA . GLU A 1 205 ? -4.008 -4.805 -15.825 1.00 92.25 205 GLU A CA 1
ATOM 1586 C C . GLU A 1 205 ? -3.249 -5.804 -16.714 1.00 92.25 205 GLU A C 1
ATOM 1588 O O . GLU A 1 205 ? -3.818 -6.819 -17.129 1.00 92.25 205 GLU A O 1
ATOM 1593 N N . HIS A 1 206 ? -1.997 -5.504 -17.053 1.00 92.12 206 HIS A N 1
ATOM 1594 C CA . HIS A 1 206 ? -1.123 -6.325 -17.884 1.00 92.12 206 HIS A CA 1
ATOM 1595 C C . HIS A 1 206 ? 0.053 -6.939 -17.116 1.00 92.12 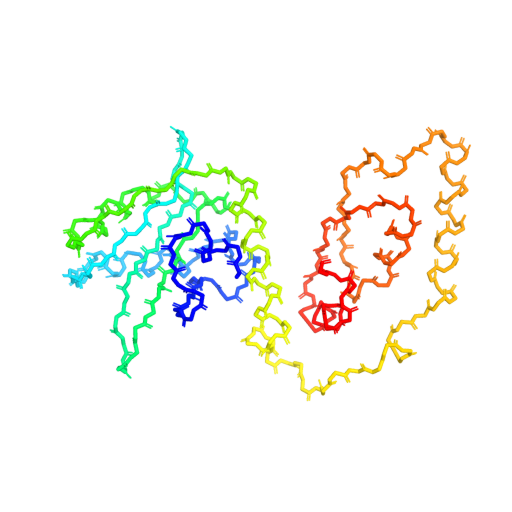206 HIS A C 1
ATOM 1597 O O . HIS A 1 206 ? 0.988 -7.414 -17.760 1.00 92.12 206 HIS A O 1
ATOM 1603 N N . ASP A 1 207 ? 0.012 -6.924 -15.781 1.00 90.38 207 ASP A N 1
ATOM 1604 C CA . ASP A 1 207 ? 1.056 -7.471 -14.904 1.00 90.38 207 ASP A CA 1
ATOM 1605 C C . ASP A 1 207 ? 2.441 -6.823 -15.116 1.00 90.38 207 ASP A C 1
ATOM 1607 O O . ASP A 1 207 ? 3.482 -7.401 -14.807 1.00 90.38 207 ASP A O 1
ATOM 1611 N N . VAL A 1 208 ? 2.475 -5.599 -15.659 1.00 92.62 208 VAL A N 1
ATOM 1612 C CA . VAL A 1 208 ? 3.721 -4.861 -15.925 1.00 92.62 208 VAL A CA 1
ATOM 1613 C C . VAL A 1 208 ? 4.214 -4.115 -14.687 1.00 92.62 208 VAL A C 1
ATOM 1615 O O . VAL A 1 208 ? 5.420 -3.973 -14.510 1.00 92.62 208 VAL A O 1
ATOM 1618 N N . LEU A 1 209 ? 3.285 -3.646 -13.851 1.00 93.31 209 LEU A N 1
ATOM 1619 C CA . LEU A 1 209 ? 3.554 -2.873 -12.630 1.00 93.31 209 LEU A CA 1
ATOM 1620 C C . LEU A 1 209 ? 3.232 -3.646 -11.335 1.00 93.31 209 LEU A C 1
ATOM 1622 O O . LEU A 1 209 ? 3.256 -3.051 -10.261 1.00 93.31 209 LEU A O 1
ATOM 1626 N N . LEU A 1 210 ? 2.871 -4.931 -11.449 1.00 75.94 210 LEU A N 1
ATOM 1627 C CA . LEU A 1 210 ? 2.631 -5.846 -10.323 1.00 75.94 210 LEU A CA 1
ATOM 1628 C C . LEU A 1 210 ? 3.932 -6.466 -9.827 1.00 75.94 210 LEU A C 1
ATOM 1630 O O . LEU A 1 210 ? 4.794 -6.745 -10.698 1.00 75.94 210 LEU A O 1
#

Radius of gyration: 20.13 Å; Cα contacts (8 Å, |Δi|>4): 317; chains: 1; bounding box: 57×28×56 Å

Foldseek 3Di:
DLVCVQQVHDPPAAEDEQDLAPVRLQVQVSVVVVLVVVLVVLAAFAEKEFEDAPVDTQKIWTWDDDPNGIHIYIYGCLRNVDPCRVVSSVSNVVRYPYYHYGHDDSVSVSVVVVVVRLVCLLVVVSPPPLPDPQDDCVVLEDPVVLVVLLVVVVVCCVVVVDQLLVDAAEAEQCQLVNNLVSSVVSNHDYQYDDPPSNSSNNNSNVVNND